Protein AF-A0A317IIE1-F1 (afdb_monomer_lite)

Secondary structure (DSSP, 8-state):
-EEEEEEEE-SSS-HHHHHHHHHHTT--SEEEEEEEETTSS-EEEEEEETTTEEEEEEETTSS-BHHHHHHHHHT-SSEEEEEEE-SSS--TT------EEHHHHGGGTT---SSGGGG--HHHHHHHHHH----------------------GGGHHHHHHHHHHHHHTS-------------------PPP-PPPP--------------------------S-TTTHHHHHHSTT--HHHHHHHHHHHHHHHHHHHHHHHHHHHHHHHHHHHTTS-----------

Sequence (289 aa):
MDVIFRGQLSYEVRLSHVLDHVRERQAKGVTLLFLRSSDQAIEGVVSIWNAQFVTSAQVYRSDVSGYPALKQLFTLATGDFAYSRPENQEIEGIDHDLNIELKRLVPLIPFLPEDFGELFDEESLLDNVFTAKLDPAKPSEMKTPESEPSPNSESDQSVWKSFRALIAANKPEKKKPEKKHAGKKHPEKKKAAAAKPTKIDWQVDQPEYRGDARATLRLKRQKSKGGAFALFFNILGFWTRTEFLVFASALITFVGLLWLCEKIGPYVGQKMKATSTHIKFKLPGKLSF

Structure (mmCIF, N/CA/C/O backbone):
data_AF-A0A317IIE1-F1
#
_entry.id   AF-A0A317IIE1-F1
#
loop_
_atom_site.group_PDB
_atom_site.id
_atom_site.type_symbol
_atom_site.label_atom_id
_atom_site.label_alt_id
_atom_site.label_comp_id
_atom_site.label_asym_id
_atom_site.label_entity_id
_atom_site.label_seq_id
_atom_site.pdbx_PDB_ins_code
_atom_site.Cartn_x
_atom_site.Cartn_y
_atom_site.Cartn_z
_atom_site.occupancy
_atom_site.B_iso_or_equiv
_atom_site.auth_seq_id
_atom_site.auth_comp_id
_atom_site.auth_asym_id
_atom_site.auth_atom_id
_atom_site.pdbx_PDB_model_num
ATOM 1 N N . MET A 1 1 ? 6.263 2.868 20.125 1.00 79.81 1 MET A N 1
ATOM 2 C CA . MET A 1 1 ? 5.325 2.659 19.000 1.00 79.81 1 MET A CA 1
ATOM 3 C C . MET A 1 1 ? 4.217 1.791 19.534 1.00 79.81 1 MET A C 1
ATOM 5 O O . MET A 1 1 ? 4.522 0.722 20.052 1.00 79.81 1 MET A O 1
ATOM 9 N N . ASP A 1 2 ? 2.979 2.254 19.423 1.00 92.12 2 ASP A N 1
ATOM 10 C CA . ASP A 1 2 ? 1.806 1.539 19.917 1.00 92.12 2 ASP A CA 1
ATOM 11 C C . ASP A 1 2 ? 1.140 0.777 18.764 1.00 92.12 2 ASP A C 1
ATOM 13 O O . ASP A 1 2 ? 0.804 1.365 17.730 1.00 92.12 2 ASP A O 1
ATOM 17 N N . VAL A 1 3 ? 1.011 -0.543 18.893 1.00 94.75 3 VAL A N 1
ATOM 18 C CA . VAL A 1 3 ? 0.432 -1.393 17.844 1.00 94.75 3 VAL A CA 1
ATOM 19 C C . VAL A 1 3 ? -1.071 -1.440 18.039 1.00 94.75 3 VAL A C 1
ATOM 21 O O . VAL A 1 3 ? -1.565 -2.017 19.000 1.00 94.75 3 VAL A O 1
ATOM 24 N N . ILE A 1 4 ? -1.807 -0.874 17.087 1.00 96.00 4 ILE A N 1
ATOM 25 C CA . ILE A 1 4 ? -3.263 -0.785 17.170 1.00 96.00 4 ILE A CA 1
ATOM 26 C C . ILE A 1 4 ? -3.892 -2.134 16.799 1.00 96.00 4 ILE A C 1
ATOM 28 O O . ILE A 1 4 ? -4.807 -2.595 17.481 1.00 96.00 4 ILE A O 1
ATOM 32 N N . PHE A 1 5 ? -3.439 -2.760 15.706 1.00 97.75 5 PHE A N 1
ATOM 33 C CA . PHE A 1 5 ? -3.835 -4.123 15.338 1.00 97.75 5 PHE A CA 1
ATOM 34 C C . PHE A 1 5 ? -2.845 -4.767 14.358 1.00 97.75 5 PHE A C 1
ATOM 36 O O . PHE A 1 5 ? -2.089 -4.086 13.666 1.00 97.75 5 PHE A O 1
ATOM 43 N N . ARG A 1 6 ? -2.861 -6.100 14.293 1.00 97.12 6 ARG A N 1
ATOM 44 C CA . ARG A 1 6 ? -2.022 -6.917 13.405 1.00 97.12 6 ARG A CA 1
ATOM 45 C C . ARG A 1 6 ? -2.810 -8.091 12.844 1.00 97.12 6 ARG A C 1
ATOM 47 O O . ARG A 1 6 ? -3.811 -8.493 13.438 1.00 97.12 6 ARG A O 1
ATOM 54 N N . GLY A 1 7 ? -2.329 -8.664 11.752 1.00 97.81 7 GLY A N 1
ATOM 55 C CA . GLY A 1 7 ? -2.937 -9.847 11.164 1.00 97.81 7 GLY A CA 1
ATOM 56 C C . GLY A 1 7 ? -2.145 -10.383 9.983 1.00 97.81 7 GLY A C 1
ATOM 57 O O . GLY A 1 7 ? -1.013 -9.971 9.731 1.00 97.81 7 GLY A O 1
ATOM 58 N N . GLN A 1 8 ? -2.772 -11.307 9.264 1.00 98.12 8 GLN A N 1
ATOM 59 C CA . GLN A 1 8 ? -2.219 -11.924 8.071 1.00 98.12 8 GLN A CA 1
ATOM 60 C C . GLN A 1 8 ? -3.148 -11.642 6.886 1.00 98.12 8 GLN A C 1
ATOM 62 O O . GLN A 1 8 ? -4.354 -11.876 6.969 1.00 98.12 8 GLN A O 1
ATOM 67 N N . LEU A 1 9 ? -2.588 -11.120 5.798 1.00 97.75 9 LEU A N 1
ATOM 68 C CA . LEU A 1 9 ? -3.237 -11.042 4.499 1.00 97.75 9 LEU A CA 1
ATOM 69 C C . LEU A 1 9 ? -3.403 -12.453 3.940 1.00 97.75 9 LEU A C 1
ATOM 71 O O . LEU A 1 9 ? -2.452 -13.240 3.877 1.00 97.75 9 LEU A O 1
ATOM 75 N N . SER A 1 10 ? -4.620 -12.751 3.513 1.00 96.88 10 SER A N 1
ATOM 76 C CA . SER A 1 10 ? -5.006 -14.019 2.909 1.00 96.88 10 SER A CA 1
ATOM 77 C C . SER A 1 10 ? -6.018 -13.767 1.793 1.00 96.88 10 SER A C 1
ATOM 79 O O . SER A 1 10 ? -6.431 -12.636 1.538 1.00 96.88 10 SER A O 1
ATOM 81 N N . TYR A 1 11 ? -6.466 -14.830 1.126 1.00 92.81 11 TYR A N 1
ATOM 82 C CA . TYR A 1 11 ? -7.520 -14.704 0.119 1.00 92.81 11 TYR A CA 1
ATOM 83 C C . TYR A 1 11 ? -8.837 -14.149 0.699 1.00 92.81 11 TYR A C 1
ATOM 85 O O . TYR A 1 11 ? -9.573 -13.447 0.001 1.00 92.81 11 TYR A O 1
ATOM 93 N N . GLU A 1 12 ? -9.106 -14.445 1.975 1.00 94.50 12 GLU A N 1
ATOM 94 C CA . GLU A 1 12 ? -10.277 -13.976 2.723 1.00 94.50 12 GLU A CA 1
ATOM 95 C C . GLU A 1 12 ? -10.062 -12.554 3.262 1.00 94.50 12 GLU A C 1
ATOM 97 O O . GLU A 1 12 ? -10.931 -11.687 3.139 1.00 94.50 12 GLU A O 1
ATOM 102 N N . VAL A 1 13 ? -8.874 -12.285 3.811 1.00 95.94 13 VAL A N 1
ATOM 103 C CA . VAL A 1 13 ? -8.505 -10.981 4.373 1.00 95.94 13 VAL A CA 1
ATOM 104 C C . VAL A 1 13 ? -7.597 -10.249 3.393 1.00 95.94 13 VAL A C 1
ATOM 106 O O . VAL A 1 13 ? -6.371 -10.321 3.466 1.00 95.94 13 VAL A O 1
ATOM 109 N N . ARG A 1 14 ? -8.223 -9.539 2.452 1.00 96.69 14 ARG A N 1
ATOM 110 C CA . ARG A 1 14 ? -7.528 -8.717 1.458 1.00 96.69 14 ARG A CA 1
ATOM 111 C C . ARG A 1 14 ? -7.077 -7.385 2.047 1.00 96.69 14 ARG A C 1
ATOM 113 O O . ARG A 1 14 ? -7.655 -6.883 3.010 1.00 96.69 14 ARG A O 1
ATOM 120 N N . LEU A 1 15 ? -6.093 -6.766 1.398 1.00 97.44 15 LEU A N 1
ATOM 121 C CA . LEU A 1 15 ? -5.585 -5.449 1.783 1.00 97.44 15 LEU A CA 1
ATOM 122 C C . LEU A 1 15 ? -6.676 -4.363 1.779 1.00 97.44 15 LEU A C 1
ATOM 124 O O . LEU A 1 15 ? -6.666 -3.493 2.644 1.00 97.44 15 LEU A O 1
ATOM 128 N N . SER A 1 16 ? -7.654 -4.448 0.871 1.00 97.44 16 SER A N 1
ATOM 129 C CA . SER A 1 16 ? -8.821 -3.555 0.859 1.00 97.44 16 SER A CA 1
ATOM 130 C C . SER A 1 16 ? -9.582 -3.580 2.192 1.00 97.44 16 SER A C 1
ATOM 132 O O . SER A 1 16 ? -9.848 -2.522 2.752 1.00 97.44 16 SER A O 1
ATOM 134 N N . HIS A 1 17 ? -9.827 -4.768 2.761 1.00 97.56 17 HIS A N 1
ATOM 135 C CA . HIS A 1 17 ? -10.491 -4.919 4.063 1.00 97.56 17 HIS A CA 1
ATOM 136 C C . HIS A 1 17 ? -9.662 -4.314 5.203 1.00 97.56 17 HIS A C 1
ATOM 138 O O . HIS A 1 17 ? -10.208 -3.703 6.121 1.00 97.56 17 HIS A O 1
ATOM 144 N N . VAL A 1 18 ? -8.334 -4.457 5.144 1.00 98.00 18 VAL A N 1
ATOM 145 C CA . VAL A 1 18 ? -7.426 -3.860 6.134 1.00 98.00 18 VAL A CA 1
ATOM 146 C C . VAL A 1 18 ? -7.511 -2.334 6.090 1.00 98.00 18 VAL A C 1
ATOM 148 O O . VAL A 1 18 ? -7.598 -1.703 7.142 1.00 98.00 18 VAL A O 1
ATOM 151 N N . LEU A 1 19 ? -7.529 -1.735 4.896 1.00 97.81 19 LEU A N 1
ATOM 152 C CA . LEU A 1 19 ? -7.634 -0.283 4.727 1.00 97.81 19 LEU A CA 1
ATOM 153 C C . LEU A 1 19 ? -9.014 0.267 5.103 1.00 97.81 19 LEU A C 1
ATOM 155 O O . LEU A 1 19 ? -9.089 1.344 5.696 1.00 97.81 19 LEU A O 1
ATOM 159 N N . ASP A 1 20 ? -10.093 -0.467 4.826 1.00 97.81 20 ASP A N 1
ATOM 160 C CA . ASP A 1 20 ? -11.427 -0.107 5.317 1.00 97.81 20 ASP A CA 1
ATOM 161 C C . ASP A 1 20 ? -11.458 -0.094 6.853 1.00 97.81 20 ASP A C 1
ATOM 163 O O . ASP A 1 20 ? -11.903 0.888 7.448 1.00 97.81 20 ASP A O 1
ATOM 167 N N . HIS A 1 21 ? -10.871 -1.104 7.505 1.00 97.62 21 HIS A N 1
ATOM 168 C CA . HIS A 1 21 ? -10.763 -1.147 8.966 1.00 97.62 21 HIS A CA 1
ATOM 169 C C . HIS A 1 21 ? -9.864 -0.026 9.527 1.00 97.62 21 HIS A C 1
ATOM 171 O O . HIS A 1 21 ? -10.146 0.523 10.595 1.00 97.62 21 HIS A O 1
ATOM 177 N N . VAL A 1 22 ? -8.807 0.377 8.808 1.00 97.38 22 VAL A N 1
ATOM 178 C CA . VAL A 1 22 ? -8.022 1.581 9.147 1.00 97.38 22 VAL A CA 1
ATOM 179 C C . VAL A 1 22 ? -8.914 2.826 9.129 1.00 97.38 22 VAL A C 1
ATOM 181 O O . VAL A 1 22 ? -8.915 3.579 10.107 1.00 97.38 22 VAL A O 1
ATOM 184 N N . ARG A 1 23 ? -9.700 3.019 8.060 1.00 96.88 23 ARG A N 1
ATOM 185 C CA . ARG A 1 23 ? -10.605 4.170 7.892 1.00 96.88 23 ARG A CA 1
ATOM 186 C C . ARG A 1 23 ? -11.676 4.220 8.982 1.00 96.88 23 ARG A C 1
ATOM 188 O O . ARG A 1 23 ? -11.941 5.288 9.531 1.00 96.88 23 ARG A O 1
ATOM 195 N N . GLU A 1 24 ? -12.266 3.077 9.321 1.00 97.06 24 GLU A N 1
ATOM 196 C CA . GLU A 1 24 ? -13.301 2.962 10.358 1.00 97.06 24 GLU A CA 1
ATOM 197 C C . GLU A 1 24 ? -12.806 3.384 11.744 1.00 97.06 24 GLU A C 1
ATOM 199 O O . GLU A 1 24 ? -13.560 3.980 12.511 1.00 97.06 24 GLU A O 1
ATOM 204 N N . ARG A 1 25 ? -11.528 3.144 12.063 1.00 95.31 25 ARG A N 1
ATOM 205 C CA . ARG A 1 25 ? -10.966 3.533 13.365 1.00 95.31 25 ARG A CA 1
ATOM 206 C C . ARG A 1 25 ? -10.740 5.033 13.533 1.00 95.31 25 ARG A C 1
ATOM 208 O O . ARG A 1 25 ? -10.546 5.462 14.668 1.00 95.31 25 ARG A O 1
ATOM 215 N N . GLN A 1 26 ? -10.718 5.810 12.446 1.00 93.75 26 GLN A N 1
ATOM 216 C CA . GLN A 1 26 ? -10.543 7.273 12.469 1.00 93.75 26 GLN A CA 1
ATOM 217 C C . GLN A 1 26 ? -9.391 7.739 13.383 1.00 93.75 26 GLN A C 1
ATOM 219 O O . GLN A 1 26 ? -9.504 8.699 14.152 1.00 93.75 26 GLN A O 1
ATOM 224 N N . ALA A 1 27 ? -8.265 7.022 13.338 1.00 93.19 27 ALA A N 1
ATOM 225 C CA . ALA A 1 27 ? -7.095 7.350 14.137 1.00 93.19 27 ALA A CA 1
ATOM 226 C C . ALA A 1 27 ? -6.558 8.733 13.735 1.00 93.19 27 ALA A C 1
ATOM 228 O O . ALA A 1 27 ? -6.178 8.940 12.588 1.00 93.19 27 ALA A O 1
ATOM 229 N N . LYS A 1 28 ? -6.495 9.668 14.690 1.00 93.75 28 LYS A N 1
ATOM 230 C CA . LYS A 1 28 ? -5.902 10.998 14.481 1.00 93.75 28 LYS A CA 1
ATOM 231 C C . LYS A 1 28 ? -4.370 10.915 14.404 1.00 93.75 28 LYS A C 1
ATOM 233 O O . LYS A 1 28 ? -3.767 10.129 15.142 1.00 93.75 28 LYS A O 1
ATOM 238 N N . GLY A 1 29 ? -3.769 11.763 13.570 1.00 93.38 29 GLY A N 1
ATOM 239 C CA . GLY A 1 29 ? -2.321 11.885 13.371 1.00 93.38 29 GLY A CA 1
ATOM 240 C C . GLY A 1 29 ? -1.749 10.942 12.308 1.00 93.38 29 GLY A C 1
ATOM 241 O O . GLY A 1 29 ? -2.487 10.320 11.543 1.00 93.38 29 GLY A O 1
ATOM 242 N N . VAL A 1 30 ? -0.416 10.848 12.261 1.00 94.38 30 VAL A N 1
ATOM 243 C CA . VAL A 1 30 ? 0.305 9.898 11.401 1.00 94.38 30 VAL A CA 1
ATOM 244 C C . VAL A 1 30 ? 0.204 8.500 11.997 1.00 94.38 30 VAL A C 1
ATOM 246 O O . VAL A 1 30 ? 0.424 8.294 13.189 1.00 94.38 30 VAL A O 1
ATOM 249 N N . THR A 1 31 ? -0.096 7.526 11.154 1.00 96.56 31 THR A N 1
ATOM 250 C CA . THR A 1 31 ? -0.100 6.099 11.476 1.00 96.56 31 THR A CA 1
ATOM 251 C C . THR A 1 31 ? 0.681 5.342 10.417 1.00 96.56 31 THR A C 1
ATOM 253 O O . THR A 1 31 ? 0.837 5.824 9.296 1.00 96.56 31 THR A O 1
ATOM 256 N N . LEU A 1 32 ? 1.202 4.176 10.779 1.00 96.88 32 LEU A N 1
ATOM 257 C CA . LEU A 1 32 ? 2.027 3.354 9.905 1.00 96.88 32 LEU A CA 1
ATOM 258 C C . LEU A 1 32 ? 1.381 1.993 9.702 1.00 96.88 32 LEU A C 1
ATOM 260 O O . LEU A 1 32 ? 1.083 1.292 10.673 1.00 96.88 32 LEU A O 1
ATOM 264 N N . LEU A 1 33 ? 1.214 1.620 8.438 1.00 97.75 33 LEU A N 1
ATOM 265 C CA . LEU A 1 33 ? 0.843 0.284 8.005 1.00 97.75 33 LEU A CA 1
ATOM 266 C C . LEU A 1 33 ? 2.089 -0.422 7.469 1.00 97.75 33 LEU A C 1
ATOM 268 O O . LEU A 1 33 ? 2.590 -0.105 6.392 1.00 97.75 33 LEU A O 1
ATOM 272 N N . PHE A 1 34 ? 2.583 -1.385 8.234 1.00 97.56 34 PHE A N 1
ATOM 273 C CA . PHE A 1 34 ? 3.662 -2.270 7.826 1.00 97.56 34 PHE A CA 1
ATOM 274 C C . PHE A 1 34 ? 3.095 -3.451 7.055 1.00 97.56 34 PHE A C 1
ATOM 276 O O . PHE A 1 34 ? 2.110 -4.055 7.487 1.00 97.56 34 PHE A O 1
ATOM 283 N N . LEU A 1 35 ? 3.739 -3.785 5.941 1.00 98.06 35 LEU A N 1
ATOM 284 C CA . LEU A 1 35 ? 3.360 -4.884 5.062 1.00 98.06 35 LEU A CA 1
ATOM 285 C C . LEU A 1 35 ? 4.586 -5.748 4.790 1.00 98.06 35 LEU A C 1
ATOM 287 O O . LEU A 1 35 ? 5.649 -5.236 4.434 1.00 98.06 35 LEU A O 1
ATOM 291 N N . ARG A 1 36 ? 4.439 -7.063 4.939 1.00 97.81 36 ARG A N 1
ATOM 292 C CA . ARG A 1 36 ? 5.495 -8.031 4.642 1.00 97.81 36 ARG A CA 1
ATOM 293 C C . ARG A 1 36 ? 4.917 -9.215 3.894 1.00 97.81 36 ARG A C 1
ATOM 295 O O . ARG A 1 36 ? 4.064 -9.914 4.422 1.00 97.81 36 ARG A O 1
ATOM 302 N N . SER A 1 37 ? 5.412 -9.477 2.696 1.00 97.75 37 SER A N 1
ATOM 303 C CA . SER A 1 37 ? 5.026 -10.653 1.921 1.00 97.75 37 SER A CA 1
ATOM 304 C C . SER A 1 37 ? 5.408 -11.953 2.634 1.00 97.75 37 SER A C 1
ATOM 306 O O . SER A 1 37 ? 6.443 -12.028 3.303 1.00 97.75 37 SER A O 1
ATOM 308 N N . SER A 1 38 ? 4.605 -13.005 2.462 1.00 96.25 38 SER A N 1
ATOM 309 C CA . SER A 1 38 ? 4.882 -14.328 3.046 1.00 96.25 38 SER A CA 1
ATOM 310 C C . SER A 1 38 ? 6.179 -14.960 2.527 1.00 96.25 38 SER A C 1
ATOM 312 O O . SER A 1 38 ? 6.833 -15.703 3.255 1.00 96.25 38 SER A O 1
ATOM 314 N N . ASP A 1 39 ? 6.574 -14.645 1.292 1.00 95.12 39 ASP A N 1
ATOM 315 C CA . ASP A 1 39 ? 7.841 -15.076 0.684 1.00 95.12 39 ASP A CA 1
ATOM 316 C C . ASP A 1 39 ? 9.043 -14.197 1.078 1.00 95.12 39 ASP A C 1
ATOM 318 O O . ASP A 1 39 ? 10.171 -14.484 0.682 1.00 95.12 39 ASP A O 1
ATOM 322 N N . GLN A 1 40 ? 8.811 -13.139 1.866 1.00 88.81 40 GLN A N 1
ATOM 323 C CA . GLN A 1 40 ? 9.803 -12.136 2.267 1.00 88.81 40 GLN A CA 1
ATOM 324 C C . GLN A 1 40 ? 10.470 -11.397 1.091 1.00 88.81 40 GLN A C 1
ATOM 326 O O . GLN A 1 40 ? 11.509 -10.760 1.286 1.00 88.81 40 GLN A O 1
ATOM 331 N N . ALA A 1 41 ? 9.896 -11.455 -0.116 1.00 92.62 41 ALA A N 1
ATOM 332 C CA . ALA A 1 41 ? 10.427 -10.752 -1.281 1.00 92.62 41 ALA A CA 1
ATOM 333 C C . ALA A 1 41 ? 10.169 -9.242 -1.201 1.00 92.62 41 ALA A C 1
ATOM 335 O O . ALA A 1 41 ? 11.010 -8.443 -1.606 1.00 92.62 41 ALA A O 1
ATOM 336 N N . ILE A 1 42 ? 9.012 -8.862 -0.657 1.00 96.38 42 ILE A N 1
ATOM 337 C CA . ILE A 1 42 ? 8.564 -7.475 -0.537 1.00 96.38 42 ILE A CA 1
ATOM 338 C C . ILE A 1 42 ? 8.240 -7.202 0.929 1.00 96.38 42 ILE A C 1
ATOM 340 O O . ILE A 1 42 ? 7.448 -7.909 1.554 1.00 96.38 42 ILE A O 1
ATOM 344 N N . GLU A 1 43 ? 8.845 -6.160 1.477 1.00 97.50 43 GLU A N 1
ATOM 345 C CA . GLU A 1 43 ? 8.580 -5.652 2.818 1.00 97.50 43 GLU A CA 1
ATOM 346 C C . GLU A 1 43 ? 8.556 -4.131 2.725 1.00 97.50 43 GLU A C 1
ATOM 348 O O . GLU A 1 43 ? 9.380 -3.553 2.019 1.00 97.50 43 GLU A O 1
ATOM 353 N N . GLY A 1 44 ? 7.642 -3.460 3.412 1.00 97.12 44 GLY A N 1
ATOM 354 C CA . GLY A 1 44 ? 7.583 -2.007 3.368 1.00 97.12 44 GLY A CA 1
ATOM 355 C C . GLY A 1 44 ? 6.642 -1.394 4.382 1.00 97.12 44 GLY A C 1
ATOM 356 O O . GLY A 1 44 ? 6.024 -2.074 5.207 1.00 97.12 44 GLY A O 1
ATOM 357 N N . VAL A 1 45 ? 6.557 -0.074 4.307 1.00 97.19 45 VAL A N 1
ATOM 358 C CA . VAL A 1 45 ? 5.741 0.752 5.188 1.00 97.19 45 VAL A CA 1
ATOM 359 C C . VAL A 1 45 ? 4.948 1.759 4.372 1.00 97.19 45 VAL A C 1
ATOM 361 O O . VAL A 1 45 ? 5.444 2.320 3.395 1.00 97.19 45 VAL A O 1
ATOM 364 N N . VAL A 1 46 ? 3.708 1.984 4.792 1.00 97.62 46 VAL A N 1
ATOM 365 C CA . VAL A 1 46 ? 2.815 3.001 4.244 1.00 97.62 46 VAL A CA 1
ATOM 366 C C . VAL A 1 46 ? 2.387 3.926 5.372 1.00 97.62 46 VAL A C 1
ATOM 368 O O . VAL A 1 46 ? 1.858 3.464 6.386 1.00 97.62 46 VAL A O 1
ATOM 371 N N . SER A 1 47 ? 2.621 5.225 5.207 1.00 96.88 47 SER A N 1
ATOM 372 C CA . SER A 1 47 ? 2.194 6.237 6.173 1.00 96.88 47 SER A CA 1
ATOM 373 C C . SER A 1 47 ? 0.814 6.759 5.813 1.00 96.88 47 SER A C 1
ATOM 375 O O . SER A 1 47 ? 0.550 7.115 4.663 1.00 96.88 47 SER A O 1
ATOM 377 N N . ILE A 1 48 ? -0.064 6.811 6.809 1.00 97.06 48 ILE A N 1
ATOM 378 C CA . ILE A 1 48 ? -1.455 7.229 6.664 1.00 97.06 48 ILE A CA 1
ATOM 379 C C . ILE A 1 48 ? -1.735 8.353 7.660 1.00 97.06 48 ILE A C 1
ATOM 381 O O . ILE A 1 48 ? -1.581 8.183 8.871 1.00 97.06 48 ILE A O 1
ATOM 385 N N . TRP A 1 49 ? -2.167 9.501 7.152 1.00 95.56 49 TRP A N 1
ATOM 386 C CA . TRP A 1 49 ? -2.571 10.666 7.926 1.00 95.56 49 TRP A CA 1
ATOM 387 C C . TRP A 1 49 ? -4.075 10.641 8.201 1.00 95.56 49 TRP A C 1
ATOM 389 O O . TRP A 1 49 ? -4.890 10.510 7.282 1.00 95.56 49 TRP A O 1
ATOM 399 N N . ASN A 1 50 ? -4.444 10.771 9.478 1.00 95.44 50 ASN A N 1
ATOM 400 C CA . ASN A 1 50 ? -5.826 10.829 9.963 1.00 95.44 50 ASN A CA 1
ATOM 401 C C . ASN A 1 50 ? -6.720 9.665 9.492 1.00 95.44 50 ASN A C 1
ATOM 403 O O . ASN A 1 50 ? -7.927 9.842 9.343 1.00 95.44 50 ASN A O 1
ATOM 407 N N . ALA A 1 51 ? -6.141 8.491 9.211 1.00 96.62 51 ALA A N 1
ATOM 408 C CA . ALA A 1 51 ? -6.839 7.352 8.603 1.00 96.62 51 ALA A CA 1
ATOM 409 C C . ALA A 1 51 ? -7.586 7.683 7.285 1.00 96.62 51 ALA A C 1
ATOM 411 O O . ALA A 1 51 ? -8.501 6.961 6.887 1.00 96.62 51 ALA A O 1
ATOM 412 N N . GLN A 1 52 ? -7.209 8.776 6.614 1.00 95.94 52 GLN A N 1
ATOM 413 C CA . GLN A 1 52 ? -7.900 9.314 5.439 1.00 95.94 52 GLN A CA 1
ATOM 414 C C . GLN A 1 52 ? -6.980 9.464 4.235 1.00 95.94 52 GLN A C 1
ATOM 416 O O . GLN A 1 52 ? -7.415 9.181 3.125 1.00 95.94 52 GLN A O 1
ATOM 421 N N . PHE A 1 53 ? -5.724 9.862 4.438 1.00 95.94 53 PHE A N 1
ATOM 422 C CA . PHE A 1 53 ? -4.797 10.158 3.346 1.00 95.94 53 PHE A CA 1
ATOM 423 C C . PHE A 1 53 ? -3.540 9.305 3.455 1.00 95.94 53 PHE A C 1
ATOM 425 O O . PHE A 1 53 ? -2.923 9.249 4.515 1.00 95.94 53 PHE A O 1
ATOM 432 N N . VAL A 1 54 ? -3.136 8.656 2.367 1.00 96.81 54 VAL A N 1
ATOM 433 C CA . VAL A 1 54 ? -1.809 8.044 2.259 1.00 96.81 54 VAL A CA 1
ATOM 434 C C . VAL A 1 54 ? -0.806 9.153 1.973 1.00 96.81 54 VAL A C 1
ATOM 436 O O . VAL A 1 54 ? -0.912 9.813 0.937 1.00 96.81 54 VAL A O 1
ATOM 439 N N . THR A 1 55 ? 0.154 9.343 2.880 1.00 95.94 55 THR A N 1
ATOM 440 C CA . THR A 1 55 ? 1.164 10.406 2.771 1.00 95.94 55 THR A CA 1
ATOM 441 C C . THR A 1 55 ? 2.499 9.928 2.230 1.00 95.94 55 THR A C 1
ATOM 443 O O . THR A 1 55 ? 3.229 10.697 1.615 1.00 95.94 55 THR A O 1
ATOM 446 N N . SER A 1 56 ? 2.835 8.657 2.429 1.00 96.50 56 SER A N 1
ATOM 447 C CA . SER A 1 56 ? 4.064 8.086 1.886 1.00 96.50 56 SER A CA 1
ATOM 448 C C . SER A 1 56 ? 4.002 6.567 1.811 1.00 96.50 56 SER A C 1
ATOM 450 O O . SER A 1 56 ? 3.203 5.921 2.494 1.00 96.50 56 SER A O 1
ATOM 452 N N . ALA A 1 57 ? 4.873 5.994 0.989 1.00 97.31 57 ALA A N 1
ATOM 453 C CA . ALA A 1 57 ? 5.121 4.563 0.939 1.00 97.31 57 ALA A CA 1
ATOM 454 C C . ALA A 1 57 ? 6.599 4.305 0.639 1.00 97.31 57 ALA A C 1
ATOM 456 O O . ALA A 1 57 ? 7.224 5.057 -0.111 1.00 97.31 57 ALA A O 1
ATOM 457 N N . GLN A 1 58 ? 7.156 3.247 1.219 1.00 96.88 58 GLN A N 1
ATOM 458 C CA . GLN A 1 58 ? 8.548 2.861 1.013 1.00 96.88 58 GLN A CA 1
ATOM 459 C C . GLN A 1 58 ? 8.697 1.343 1.090 1.00 96.88 58 GLN A C 1
ATOM 461 O O . GLN A 1 58 ? 8.180 0.712 2.015 1.00 96.88 58 GLN A O 1
ATOM 466 N N . VAL A 1 59 ? 9.432 0.766 0.139 1.00 97.00 59 VAL A N 1
ATOM 467 C CA . VAL A 1 59 ? 9.795 -0.657 0.144 1.00 97.00 59 VAL A CA 1
ATOM 468 C C . VAL A 1 59 ? 11.189 -0.811 0.750 1.00 97.00 59 VAL A C 1
ATOM 470 O O . VAL A 1 59 ? 12.162 -0.229 0.270 1.00 97.00 59 VAL A O 1
ATOM 473 N N . TYR A 1 60 ? 11.307 -1.610 1.805 1.00 94.25 60 TYR A N 1
ATOM 474 C CA . TYR A 1 60 ? 12.575 -1.880 2.470 1.00 94.25 60 TYR A CA 1
ATOM 475 C C . TYR A 1 60 ? 13.557 -2.612 1.555 1.00 94.25 60 TYR A C 1
ATOM 477 O O . TYR A 1 60 ? 13.173 -3.416 0.710 1.00 94.25 60 TYR A O 1
ATOM 485 N N . ARG A 1 61 ? 14.857 -2.362 1.778 1.00 92.06 61 ARG A N 1
ATOM 486 C CA . ARG A 1 61 ? 15.984 -2.908 0.988 1.00 92.06 61 ARG A CA 1
ATOM 487 C C . ARG A 1 61 ? 16.008 -2.460 -0.477 1.00 92.06 61 ARG A C 1
ATOM 489 O O . ARG A 1 61 ? 16.833 -2.950 -1.244 1.00 92.06 61 ARG A O 1
ATOM 496 N N . SER A 1 62 ? 15.133 -1.535 -0.846 1.00 93.56 62 SER A N 1
ATOM 497 C CA . SER A 1 62 ? 15.103 -0.895 -2.150 1.00 93.56 62 SER A CA 1
ATOM 498 C C . SER A 1 62 ? 15.116 0.619 -1.965 1.00 93.56 62 SER A C 1
ATOM 500 O O . SER A 1 62 ? 14.666 1.120 -0.936 1.00 93.56 62 SER A O 1
ATOM 502 N N . ASP A 1 63 ? 15.570 1.343 -2.980 1.00 93.56 63 ASP A N 1
ATOM 503 C CA . ASP A 1 63 ? 15.476 2.807 -3.021 1.00 93.56 63 ASP A CA 1
ATOM 504 C C . ASP A 1 63 ? 14.126 3.271 -3.605 1.00 93.56 63 ASP A C 1
ATOM 506 O O . ASP A 1 63 ? 13.981 4.407 -4.049 1.00 93.56 63 ASP A O 1
ATOM 510 N N . VAL A 1 64 ? 13.131 2.376 -3.654 1.00 95.50 64 VAL A N 1
ATOM 511 C CA . VAL A 1 64 ? 11.807 2.668 -4.201 1.00 95.50 64 VAL A CA 1
ATOM 512 C C . VAL A 1 64 ? 10.942 3.285 -3.101 1.00 95.50 64 VAL A C 1
ATOM 514 O O . VAL A 1 64 ? 10.608 2.637 -2.103 1.00 95.50 64 VAL A O 1
ATOM 517 N N . SER A 1 65 ? 10.553 4.541 -3.307 1.00 96.12 65 SER A N 1
ATOM 518 C CA . SER A 1 65 ? 9.653 5.312 -2.445 1.00 96.12 65 SER A CA 1
ATOM 519 C C . SER A 1 65 ? 8.487 5.911 -3.243 1.00 96.12 65 SER A C 1
ATOM 521 O O . SER A 1 65 ? 8.430 5.812 -4.472 1.00 96.12 65 SER A O 1
ATOM 523 N N . GLY A 1 66 ? 7.515 6.494 -2.541 1.00 95.94 66 GLY A N 1
ATOM 524 C CA . GLY A 1 66 ? 6.384 7.198 -3.140 1.00 95.94 66 GLY A CA 1
ATOM 525 C C . GLY A 1 66 ? 5.382 6.266 -3.829 1.00 95.94 66 GLY A C 1
ATOM 526 O O . GLY A 1 66 ? 5.101 5.159 -3.368 1.00 95.94 66 GLY A O 1
ATOM 527 N N . TYR A 1 67 ? 4.804 6.725 -4.939 1.00 96.81 67 TYR A N 1
ATOM 528 C CA . TYR A 1 67 ? 3.746 5.999 -5.642 1.00 96.81 67 TYR A CA 1
ATOM 529 C C . TYR A 1 67 ? 4.193 4.633 -6.208 1.00 96.81 67 TYR A C 1
ATOM 531 O O . TYR A 1 67 ? 3.463 3.655 -6.029 1.00 96.81 67 TYR A O 1
ATOM 539 N N . PRO A 1 68 ? 5.399 4.487 -6.799 1.00 96.94 68 PRO A N 1
ATOM 540 C CA . PRO A 1 68 ? 5.899 3.179 -7.229 1.00 96.94 68 PRO A CA 1
ATOM 541 C C . PRO A 1 68 ? 5.998 2.158 -6.086 1.00 96.94 68 PRO A C 1
ATOM 543 O O . PRO A 1 68 ? 5.635 0.995 -6.269 1.00 96.94 68 PRO A O 1
ATOM 546 N N . ALA A 1 69 ? 6.434 2.594 -4.898 1.00 97.12 69 ALA A N 1
ATOM 547 C CA . ALA A 1 69 ? 6.486 1.747 -3.707 1.00 97.12 69 ALA A CA 1
ATOM 548 C C . ALA A 1 69 ? 5.082 1.330 -3.259 1.00 97.12 69 ALA A C 1
ATOM 550 O O . ALA A 1 69 ? 4.847 0.157 -2.972 1.00 97.12 69 ALA A O 1
ATOM 551 N N . LEU A 1 70 ? 4.134 2.274 -3.258 1.00 97.44 70 LEU A N 1
ATOM 552 C CA . LEU A 1 70 ? 2.736 2.001 -2.929 1.00 97.44 70 LEU A CA 1
ATOM 553 C C . LEU A 1 70 ? 2.155 0.917 -3.845 1.00 97.44 70 LEU A C 1
ATOM 555 O O . LEU A 1 70 ? 1.568 -0.042 -3.348 1.00 97.44 70 LEU A O 1
ATOM 559 N N . LYS A 1 71 ? 2.387 1.018 -5.162 1.00 97.31 71 LYS A N 1
ATOM 560 C CA . LYS A 1 71 ? 1.949 0.004 -6.134 1.00 97.31 71 LYS A CA 1
ATOM 561 C C . LYS A 1 71 ? 2.521 -1.373 -5.825 1.00 97.31 71 LYS A C 1
ATOM 563 O O . LYS A 1 71 ? 1.769 -2.339 -5.794 1.00 97.31 71 LYS A O 1
ATOM 568 N N . GLN A 1 72 ? 3.824 -1.467 -5.565 1.00 97.00 72 GLN A N 1
ATOM 569 C CA . GLN A 1 72 ? 4.469 -2.744 -5.241 1.00 97.00 72 GLN A CA 1
ATOM 570 C C . GLN A 1 72 ? 3.968 -3.351 -3.926 1.00 97.00 72 GLN A C 1
ATOM 572 O O . GLN A 1 72 ? 3.836 -4.565 -3.820 1.00 97.00 72 GLN A O 1
ATOM 577 N N . LEU A 1 73 ? 3.679 -2.525 -2.920 1.00 97.56 73 LEU A N 1
ATOM 578 C CA . LEU A 1 73 ? 3.144 -3.007 -1.648 1.00 97.56 73 LEU A CA 1
ATOM 579 C C . LEU A 1 73 ? 1.679 -3.439 -1.769 1.00 97.56 73 LEU A C 1
ATOM 581 O O . LEU A 1 73 ? 1.248 -4.360 -1.079 1.00 97.56 73 LEU A O 1
ATOM 585 N N . PHE A 1 74 ? 0.906 -2.789 -2.639 1.00 97.12 74 PHE A N 1
ATOM 586 C CA . PHE A 1 74 ? -0.534 -3.026 -2.762 1.00 97.12 74 PHE A CA 1
ATOM 587 C C . PHE A 1 74 ? -0.885 -4.186 -3.701 1.00 97.12 74 PHE A C 1
ATOM 589 O O . PHE A 1 74 ? -2.033 -4.633 -3.718 1.00 97.12 74 PHE A O 1
ATOM 596 N N . THR A 1 75 ? 0.095 -4.733 -4.423 1.00 96.00 75 THR A N 1
ATOM 597 C CA . THR A 1 75 ? -0.047 -5.988 -5.179 1.00 96.00 75 THR A CA 1
ATOM 598 C C . THR A 1 75 ? 0.092 -7.236 -4.300 1.00 96.00 75 THR A C 1
ATOM 600 O O . THR A 1 75 ? -0.116 -8.350 -4.785 1.00 96.00 75 THR A O 1
ATOM 603 N N . LEU A 1 76 ? 0.411 -7.084 -3.008 1.00 96.38 76 LEU A N 1
ATOM 604 C CA . LEU A 1 76 ? 0.544 -8.200 -2.074 1.00 96.38 76 LEU A CA 1
ATOM 605 C C . LEU A 1 76 ? -0.791 -8.920 -1.850 1.00 96.38 76 LEU A C 1
ATOM 607 O O . LEU A 1 76 ? -1.727 -8.378 -1.264 1.00 96.38 76 LEU A O 1
ATOM 611 N N . ALA A 1 77 ? -0.848 -10.184 -2.271 1.00 96.19 77 ALA A N 1
ATOM 612 C CA . ALA A 1 77 ? -2.003 -11.055 -2.051 1.00 96.19 77 ALA A CA 1
ATOM 613 C C . ALA A 1 77 ? -1.962 -11.778 -0.692 1.00 96.19 77 ALA A C 1
ATOM 615 O O . ALA A 1 77 ? -3.007 -12.068 -0.114 1.00 96.19 77 ALA A O 1
ATOM 616 N N . THR A 1 78 ? -0.763 -12.084 -0.187 1.00 97.44 78 THR A N 1
ATOM 617 C CA . THR A 1 78 ? -0.539 -12.828 1.063 1.00 97.44 78 THR A CA 1
ATOM 618 C C . THR A 1 78 ? 0.656 -12.262 1.817 1.00 97.44 78 THR A C 1
ATOM 620 O O . THR A 1 78 ? 1.668 -11.925 1.200 1.00 97.44 78 THR A O 1
ATOM 623 N N . GLY A 1 79 ? 0.577 -12.187 3.141 1.00 97.25 79 GLY A N 1
ATOM 624 C CA . GLY A 1 79 ? 1.629 -11.567 3.940 1.00 97.25 79 GLY A CA 1
ATOM 625 C C . GLY A 1 79 ? 1.207 -11.275 5.368 1.00 97.25 79 GLY A C 1
ATOM 626 O O . GLY A 1 79 ? 0.066 -11.507 5.734 1.00 97.25 79 GLY A O 1
ATOM 627 N N . ASP A 1 80 ? 2.114 -10.744 6.169 1.00 98.19 80 ASP A N 1
ATOM 628 C CA . ASP A 1 80 ? 1.809 -10.201 7.487 1.00 98.19 80 ASP A CA 1
ATOM 629 C C . ASP A 1 80 ? 1.601 -8.692 7.378 1.00 98.19 80 ASP A C 1
ATOM 631 O O . ASP A 1 80 ? 2.261 -8.015 6.581 1.00 98.19 80 ASP A O 1
ATOM 635 N N . PHE A 1 81 ? 0.716 -8.150 8.209 1.00 98.25 81 PHE A N 1
ATOM 636 C CA . PHE A 1 81 ? 0.552 -6.709 8.334 1.00 98.25 81 PHE A CA 1
ATOM 637 C C . PHE A 1 81 ? 0.465 -6.272 9.796 1.00 98.25 81 PHE A C 1
ATOM 639 O O . PHE A 1 81 ? -0.021 -7.002 10.668 1.00 98.25 81 PHE A O 1
ATOM 646 N N . ALA A 1 82 ? 0.907 -5.046 10.063 1.00 98.12 82 ALA A N 1
ATOM 647 C CA . ALA A 1 82 ? 0.767 -4.408 11.366 1.00 98.12 82 ALA A CA 1
ATOM 648 C C . ALA A 1 82 ? 0.432 -2.927 11.195 1.00 98.12 82 ALA A C 1
ATOM 650 O O . ALA A 1 82 ? 1.138 -2.200 10.502 1.00 98.12 82 ALA A O 1
ATOM 651 N N . TYR A 1 83 ? -0.634 -2.480 11.850 1.00 97.94 83 TYR A N 1
ATOM 652 C CA . TYR A 1 83 ? -1.039 -1.084 11.892 1.00 97.94 83 TYR A CA 1
ATOM 653 C C . TYR A 1 83 ? -0.706 -0.497 13.262 1.00 97.94 83 TYR A C 1
ATOM 655 O O . TYR A 1 83 ? -1.116 -1.027 14.300 1.00 97.94 83 TYR A O 1
ATOM 663 N N . SER A 1 84 ? 0.060 0.589 13.278 1.00 96.44 84 SER A N 1
ATOM 664 C CA . SER A 1 84 ? 0.611 1.164 14.505 1.00 96.44 84 SER A CA 1
ATOM 665 C C . SER A 1 84 ? 0.605 2.686 14.486 1.00 96.44 84 SER A C 1
ATOM 667 O O . SER A 1 84 ? 0.583 3.319 13.427 1.00 96.44 84 SER A O 1
ATOM 669 N N . ARG A 1 85 ? 0.657 3.277 15.678 1.00 95.94 85 ARG A N 1
ATOM 670 C CA . ARG A 1 85 ? 0.863 4.707 15.877 1.00 95.94 85 ARG A CA 1
ATOM 671 C C . ARG A 1 85 ? 2.287 4.946 16.401 1.00 95.94 85 ARG A C 1
ATOM 673 O O . ARG A 1 85 ? 2.671 4.364 17.423 1.00 95.94 85 ARG A O 1
ATOM 680 N N . PRO A 1 86 ? 3.097 5.777 15.728 1.00 93.12 86 PRO A N 1
ATOM 681 C CA . PRO A 1 86 ? 4.371 6.215 16.279 1.00 93.12 86 PRO A CA 1
ATOM 682 C C . PRO A 1 86 ? 4.129 7.054 17.545 1.00 93.12 86 PRO A C 1
ATOM 684 O O . PRO A 1 86 ? 3.192 7.842 17.606 1.00 93.12 86 PRO A O 1
ATOM 687 N N . GLU A 1 87 ? 4.952 6.854 18.580 1.00 88.44 87 GLU A N 1
ATOM 688 C CA . GLU A 1 87 ? 4.878 7.653 19.821 1.00 88.44 87 GLU A CA 1
ATOM 689 C C . GLU A 1 87 ? 5.291 9.105 19.569 1.00 88.44 87 GLU A C 1
ATOM 691 O O . GLU A 1 87 ? 4.681 10.027 20.103 1.00 88.44 87 GLU A O 1
ATOM 696 N N . ASN A 1 88 ? 6.286 9.300 18.701 1.00 80.69 88 ASN A N 1
ATOM 697 C CA . ASN A 1 88 ? 6.717 10.611 18.246 1.00 80.69 88 ASN A CA 1
ATOM 698 C C . ASN A 1 88 ? 6.075 10.898 16.890 1.00 80.69 88 ASN A C 1
ATOM 700 O O . ASN A 1 88 ? 6.159 10.079 15.977 1.00 80.69 88 ASN A O 1
ATOM 704 N N . GLN A 1 89 ? 5.433 12.059 16.767 1.00 71.00 89 GLN A N 1
ATOM 705 C CA . GLN A 1 89 ? 4.743 12.469 15.539 1.00 71.00 89 GLN A CA 1
ATOM 706 C C . GLN A 1 89 ? 5.710 12.714 14.372 1.00 71.00 89 GLN A C 1
ATOM 708 O O . GLN A 1 89 ? 5.302 12.644 13.217 1.00 71.00 89 GLN A O 1
ATOM 713 N N . GLU A 1 90 ? 6.987 12.953 14.667 1.00 72.12 90 GLU A N 1
ATOM 714 C CA . GLU A 1 90 ? 8.032 13.143 13.668 1.00 72.12 90 GLU A CA 1
ATOM 715 C C . GLU A 1 90 ? 8.722 11.812 13.375 1.00 72.12 90 GLU A C 1
ATOM 717 O O . GLU A 1 90 ? 9.484 11.283 14.189 1.00 72.12 90 GLU A O 1
ATOM 722 N N . ILE A 1 91 ? 8.446 11.260 12.195 1.00 73.38 91 ILE A N 1
ATOM 723 C CA . ILE A 1 91 ? 9.233 10.159 11.651 1.00 73.38 91 ILE A CA 1
ATOM 724 C C . ILE A 1 91 ? 10.286 10.776 10.735 1.00 73.38 91 ILE A C 1
ATOM 726 O O . ILE A 1 91 ? 10.001 11.144 9.599 1.00 73.38 91 ILE A O 1
ATOM 730 N N . GLU A 1 92 ? 11.508 10.919 11.242 1.00 80.19 92 GLU A N 1
ATOM 731 C CA . GLU A 1 92 ? 12.626 11.419 10.443 1.00 80.19 92 GLU A CA 1
ATOM 732 C C . GLU A 1 92 ? 12.901 10.490 9.247 1.00 80.19 92 GLU A C 1
ATOM 734 O O . GLU A 1 92 ? 13.069 9.280 9.414 1.00 80.19 92 GLU A O 1
ATOM 739 N N . GLY A 1 93 ? 13.009 11.066 8.046 1.00 77.94 93 GLY A N 1
ATOM 740 C CA . GLY A 1 93 ? 13.450 10.354 6.840 1.00 77.94 93 GLY A CA 1
ATOM 741 C C . GLY A 1 93 ? 12.350 9.677 6.023 1.00 77.94 93 GLY A C 1
ATOM 742 O O . GLY A 1 93 ? 12.672 8.860 5.163 1.00 77.94 93 GLY A O 1
ATOM 743 N N . ILE A 1 94 ? 11.078 9.995 6.277 1.00 78.12 94 ILE A N 1
ATOM 744 C CA . ILE A 1 94 ? 9.972 9.608 5.401 1.00 78.12 94 ILE A CA 1
ATOM 745 C C . ILE A 1 94 ? 9.505 10.841 4.627 1.00 78.12 94 ILE A C 1
ATOM 747 O O . ILE A 1 94 ? 8.953 11.770 5.212 1.00 78.12 94 ILE A O 1
ATOM 751 N N . ASP A 1 95 ? 9.697 10.822 3.311 1.00 82.19 95 ASP A N 1
ATOM 752 C CA . ASP A 1 95 ? 9.221 11.884 2.428 1.00 82.19 95 ASP A CA 1
ATOM 753 C C . ASP A 1 95 ? 7.693 11.784 2.278 1.00 82.19 95 ASP A C 1
ATOM 755 O O . ASP A 1 95 ? 7.154 10.762 1.838 1.00 82.19 95 ASP A O 1
ATOM 759 N N . HIS A 1 96 ? 6.976 12.827 2.703 1.00 85.38 96 HIS A N 1
ATOM 760 C CA . HIS A 1 96 ? 5.511 12.913 2.667 1.00 85.38 96 HIS A CA 1
ATOM 761 C C . HIS A 1 96 ? 5.008 13.462 1.324 1.00 85.38 96 HIS A C 1
ATOM 763 O O . HIS A 1 96 ? 4.272 14.446 1.274 1.00 85.38 96 HIS A O 1
ATOM 769 N N . ASP A 1 97 ? 5.429 12.823 0.236 1.00 89.44 97 ASP A N 1
ATOM 770 C CA . ASP A 1 97 ? 5.205 13.320 -1.127 1.00 89.44 97 ASP A CA 1
ATOM 771 C C . ASP A 1 97 ? 3.864 12.872 -1.728 1.00 89.44 97 ASP A C 1
ATOM 773 O O . ASP A 1 97 ? 3.484 13.302 -2.819 1.00 89.44 97 ASP A O 1
ATOM 777 N N . LEU A 1 98 ? 3.139 11.983 -1.045 1.00 93.38 98 LEU A N 1
ATOM 778 C CA . LEU A 1 98 ? 1.839 11.497 -1.495 1.00 93.38 98 LEU A CA 1
ATOM 779 C C . LEU A 1 98 ? 0.718 12.231 -0.763 1.00 93.38 98 LEU A C 1
ATOM 781 O O . LEU A 1 98 ? 0.839 12.613 0.396 1.00 93.38 98 LEU A O 1
ATOM 785 N N . ASN A 1 99 ? -0.409 12.401 -1.444 1.00 93.88 99 ASN A N 1
ATOM 786 C CA . ASN A 1 99 ? -1.640 12.869 -0.823 1.00 93.88 99 ASN A CA 1
ATOM 787 C C . ASN A 1 99 ? -2.834 12.192 -1.497 1.00 93.88 99 ASN A C 1
ATOM 789 O O . ASN A 1 99 ? -3.563 12.811 -2.268 1.00 93.88 99 ASN A O 1
ATOM 793 N N . ILE A 1 100 ? -2.974 10.883 -1.274 1.00 94.50 100 ILE A N 1
ATOM 794 C CA . ILE A 1 100 ? -4.023 10.077 -1.910 1.00 94.50 100 ILE A CA 1
ATOM 795 C C . ILE A 1 100 ? -5.095 9.732 -0.879 1.00 94.50 100 ILE A C 1
ATOM 797 O O . ILE A 1 100 ? -4.798 9.134 0.155 1.00 94.50 100 ILE A O 1
ATOM 801 N N . GLU A 1 101 ? -6.353 10.049 -1.172 1.00 95.31 101 GLU A N 1
ATOM 802 C CA . GLU A 1 101 ? -7.475 9.692 -0.305 1.00 95.31 101 GLU A CA 1
ATOM 803 C C . GLU A 1 101 ? -7.699 8.166 -0.286 1.00 95.31 101 GLU A C 1
ATOM 805 O O . GLU A 1 101 ? -7.930 7.537 -1.323 1.00 95.31 101 GLU A O 1
ATOM 810 N N . LEU A 1 102 ? -7.709 7.558 0.907 1.00 95.88 102 LEU A N 1
ATOM 811 C CA . LEU A 1 102 ? -7.957 6.123 1.102 1.00 95.88 102 LEU A CA 1
ATOM 812 C C . LEU A 1 102 ? -9.282 5.692 0.469 1.00 95.88 102 LEU A C 1
ATOM 814 O O . LEU A 1 102 ? -9.369 4.607 -0.098 1.00 95.88 102 LEU A O 1
ATOM 818 N N . LYS A 1 103 ? -10.314 6.542 0.533 1.00 95.38 103 LYS A N 1
ATOM 819 C CA . LYS A 1 103 ? -11.641 6.261 -0.033 1.00 95.38 103 LYS A CA 1
ATOM 820 C C . LYS A 1 103 ? -11.588 5.979 -1.537 1.00 95.38 103 LYS A C 1
ATOM 822 O O . LYS A 1 103 ? -12.339 5.130 -2.009 1.00 95.38 103 LYS A O 1
ATOM 827 N N . ARG A 1 104 ? -10.702 6.664 -2.261 1.00 93.75 104 ARG A N 1
ATOM 828 C CA . ARG A 1 104 ? -10.479 6.473 -3.702 1.00 93.75 104 ARG A CA 1
ATOM 829 C C . ARG A 1 104 ? -9.554 5.304 -3.987 1.00 93.75 104 ARG A C 1
ATOM 831 O O . ARG A 1 104 ? -9.731 4.605 -4.976 1.00 93.75 104 ARG A O 1
ATOM 838 N N . LEU A 1 105 ? -8.597 5.075 -3.094 1.00 95.25 105 LEU A N 1
ATOM 839 C CA . LEU A 1 105 ? -7.596 4.030 -3.241 1.00 95.25 105 LEU A CA 1
ATOM 840 C C . LEU A 1 105 ? -8.181 2.621 -3.056 1.00 95.25 105 LEU A C 1
ATOM 842 O O . LEU A 1 105 ? -7.880 1.732 -3.845 1.00 95.25 105 LEU A O 1
ATOM 846 N N . VAL A 1 106 ? -9.038 2.417 -2.048 1.00 96.69 106 VAL A N 1
ATOM 847 C CA . VAL A 1 106 ? -9.632 1.107 -1.708 1.00 96.69 106 VAL A CA 1
ATOM 848 C C . VAL A 1 106 ? -10.285 0.380 -2.898 1.00 96.69 106 VAL A C 1
ATOM 850 O O . VAL A 1 106 ? -9.946 -0.787 -3.103 1.00 96.69 106 VAL A O 1
ATOM 853 N N . PRO A 1 107 ? -11.178 0.997 -3.703 1.00 96.50 107 PRO A N 1
ATOM 854 C CA . PRO A 1 107 ? -11.829 0.301 -4.817 1.00 96.50 107 PRO A CA 1
ATOM 855 C C . PRO A 1 107 ? -10.876 -0.079 -5.958 1.00 96.50 107 PRO A C 1
ATOM 857 O O . PRO A 1 107 ? -11.224 -0.931 -6.771 1.00 96.50 107 PRO A O 1
ATOM 860 N N . LEU A 1 108 ? -9.690 0.531 -6.026 1.00 96.31 108 LEU A N 1
ATOM 861 C CA . LEU A 1 108 ? -8.708 0.279 -7.080 1.00 96.31 108 LEU A CA 1
ATOM 862 C C . LEU A 1 108 ? -7.757 -0.871 -6.738 1.00 96.31 108 LEU A C 1
ATOM 864 O O . LEU A 1 108 ? -6.994 -1.300 -7.589 1.00 96.31 108 LEU A O 1
ATOM 868 N N . ILE A 1 109 ? -7.773 -1.406 -5.517 1.00 95.44 109 ILE A N 1
ATOM 869 C CA . ILE A 1 109 ? -6.858 -2.485 -5.117 1.00 95.44 109 ILE A CA 1
ATOM 870 C C . ILE A 1 109 ? -7.347 -3.829 -5.682 1.00 95.44 109 ILE A C 1
ATOM 872 O O . ILE A 1 109 ? -8.515 -4.178 -5.489 1.00 95.44 109 ILE A O 1
ATOM 876 N N . PRO A 1 110 ? -6.477 -4.640 -6.322 1.00 94.44 110 PRO A N 1
ATOM 877 C CA . PRO A 1 110 ? -5.015 -4.491 -6.437 1.00 94.44 110 PRO A CA 1
ATOM 878 C C . PRO A 1 110 ? -4.516 -3.766 -7.707 1.00 94.44 110 PRO A C 1
ATOM 880 O O . PRO A 1 110 ? -3.310 -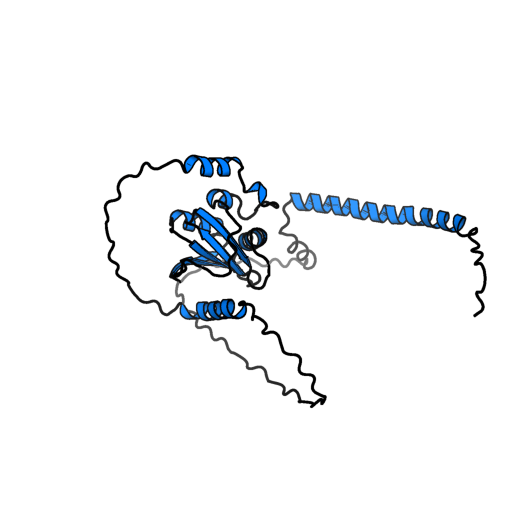3.657 -7.914 1.00 94.44 110 PRO A O 1
ATOM 883 N N . PHE A 1 111 ? -5.411 -3.295 -8.571 1.00 95.00 111 PHE A N 1
ATOM 884 C CA . PHE A 1 111 ? -5.108 -2.713 -9.882 1.00 95.00 111 PHE A CA 1
ATOM 885 C C . PHE A 1 111 ? -5.037 -1.178 -9.843 1.00 95.00 111 PHE A C 1
ATOM 887 O O . PHE A 1 111 ? -5.933 -0.478 -10.310 1.00 95.00 111 PHE A O 1
ATOM 894 N N . LEU A 1 112 ? -3.946 -0.653 -9.285 1.00 96.19 112 LEU A N 1
ATOM 895 C CA . LEU A 1 112 ? -3.675 0.787 -9.275 1.00 96.19 112 LEU A CA 1
ATOM 896 C C . LEU A 1 112 ? -3.239 1.295 -10.666 1.00 96.19 112 LEU A C 1
ATOM 898 O O . LEU A 1 112 ? -2.486 0.586 -11.346 1.00 96.19 112 LEU A O 1
ATOM 902 N N . PRO A 1 113 ? -3.636 2.520 -11.067 1.00 96.19 113 PRO A N 1
ATOM 903 C CA . PRO A 1 113 ? -3.301 3.083 -12.375 1.00 96.19 113 PRO A CA 1
ATOM 904 C C . PRO A 1 113 ? -1.788 3.224 -12.587 1.00 96.19 113 PRO A C 1
ATOM 906 O O . PRO A 1 113 ? -0.990 3.218 -11.638 1.00 96.19 113 PRO A O 1
ATOM 909 N N . GLU A 1 114 ? -1.356 3.290 -13.847 1.00 94.88 114 GLU A N 1
ATOM 910 C CA . GLU A 1 114 ? 0.061 3.463 -14.194 1.00 94.88 114 GLU A CA 1
ATOM 911 C C . GLU A 1 114 ? 0.586 4.813 -13.728 1.00 94.88 114 GLU A C 1
ATOM 913 O O . GLU A 1 114 ? 1.592 4.856 -13.012 1.00 94.88 114 GLU A O 1
ATOM 918 N N . ASP A 1 115 ? -0.180 5.859 -14.013 1.00 93.56 115 ASP A N 1
ATOM 919 C CA . ASP A 1 115 ? 0.155 7.228 -13.675 1.00 93.56 115 ASP A CA 1
ATOM 920 C C . ASP A 1 115 ? -0.499 7.673 -12.365 1.00 93.56 115 ASP A C 1
ATOM 922 O O . ASP A 1 115 ? -1.666 7.410 -12.079 1.00 93.56 115 ASP A O 1
ATOM 926 N N . PHE A 1 116 ? 0.273 8.402 -11.557 1.00 91.56 116 PHE A N 1
ATOM 927 C CA . PHE A 1 116 ? -0.200 8.994 -10.303 1.00 91.56 116 PHE A CA 1
ATOM 928 C C . PHE A 1 116 ? -1.315 10.022 -10.534 1.00 91.56 116 PHE A C 1
ATOM 930 O O . PHE A 1 116 ? -2.204 10.151 -9.698 1.00 91.56 116 PHE A O 1
ATOM 937 N N . GLY A 1 117 ? -1.288 10.721 -11.676 1.00 90.31 117 GLY A N 1
ATOM 938 C CA . GLY A 1 117 ? -2.245 11.776 -12.017 1.00 90.31 117 GLY A CA 1
ATOM 939 C C . GLY A 1 117 ? -3.697 11.301 -12.074 1.00 90.31 117 GLY A C 1
ATOM 940 O O . GLY A 1 117 ? -4.584 12.061 -11.717 1.00 90.31 117 GLY A O 1
ATOM 941 N N . GLU A 1 118 ? -3.947 10.034 -12.414 1.00 90.50 118 GLU A N 1
ATOM 942 C CA . GLU A 1 118 ? -5.307 9.477 -12.488 1.00 90.50 118 GLU A CA 1
ATOM 943 C C . GLU A 1 118 ? -5.981 9.323 -11.114 1.00 90.50 118 GLU A C 1
ATOM 945 O O . GLU A 1 118 ? -7.199 9.187 -11.024 1.00 90.50 118 GLU A O 1
ATOM 950 N N . LEU A 1 119 ? -5.201 9.344 -10.027 1.00 89.12 119 LEU A N 1
ATOM 951 C CA . LEU A 1 119 ? -5.721 9.293 -8.657 1.00 89.12 119 LEU A CA 1
ATOM 952 C C . LEU A 1 119 ? -6.092 10.677 -8.113 1.00 89.12 119 LEU A C 1
ATOM 954 O O . LEU A 1 119 ? -6.788 10.768 -7.093 1.00 89.12 119 LEU A O 1
ATOM 958 N N . PHE A 1 120 ? -5.628 11.742 -8.774 1.00 84.00 120 PHE A N 1
ATOM 959 C CA . PHE A 1 120 ? -5.953 13.116 -8.420 1.00 84.00 120 PHE A CA 1
ATOM 960 C C . PHE A 1 120 ? -7.161 13.557 -9.216 1.00 84.00 120 PHE A C 1
ATOM 962 O O . PHE A 1 120 ? -7.107 13.771 -10.419 1.00 84.00 120 PHE A O 1
ATOM 969 N N . ASP A 1 121 ? -8.258 13.737 -8.502 1.00 75.62 121 ASP A N 1
ATOM 970 C CA . ASP A 1 121 ? -9.382 14.479 -9.033 1.00 75.62 121 ASP A CA 1
ATOM 971 C C . ASP A 1 121 ? -9.076 15.966 -8.873 1.00 75.62 121 ASP A C 1
ATOM 973 O O . ASP A 1 121 ? -8.953 16.468 -7.746 1.00 75.62 121 ASP A O 1
ATOM 977 N N . GLU A 1 122 ? -8.924 16.660 -9.993 1.00 78.44 122 GLU A N 1
ATOM 978 C CA . GLU A 1 122 ? -8.699 18.104 -10.029 1.00 78.44 122 GLU A CA 1
ATOM 979 C C . GLU A 1 122 ? -9.794 18.859 -9.250 1.00 78.44 122 GLU A C 1
ATOM 981 O O . GLU A 1 122 ? -9.505 19.870 -8.604 1.00 78.44 122 GLU A O 1
ATOM 986 N N . GLU A 1 123 ? -11.020 18.320 -9.200 1.00 74.62 123 GLU A N 1
ATOM 987 C CA . GLU A 1 123 ? -12.138 18.908 -8.452 1.00 74.62 123 GLU A CA 1
ATOM 988 C C . GLU A 1 123 ? -11.897 18.879 -6.931 1.00 74.62 123 GLU A C 1
ATOM 990 O O . GLU A 1 123 ? -12.171 19.852 -6.225 1.00 74.62 123 GLU A O 1
ATOM 995 N N . SER A 1 124 ? -11.272 17.814 -6.416 1.00 68.00 124 SER A N 1
ATOM 996 C CA . SER A 1 124 ? -11.000 17.667 -4.975 1.00 68.00 124 SER A CA 1
ATOM 997 C C . SER A 1 124 ? -9.922 18.613 -4.440 1.00 68.00 124 SER A C 1
ATOM 999 O O . SER A 1 124 ? -9.899 18.930 -3.245 1.00 68.00 124 SER A O 1
ATOM 1001 N N . LEU A 1 125 ? -9.027 19.095 -5.307 1.00 69.94 125 LEU A N 1
ATOM 1002 C CA . LEU A 1 125 ? -8.041 20.108 -4.929 1.00 69.94 125 LEU A CA 1
ATOM 1003 C C . LEU A 1 125 ? -8.712 21.465 -4.703 1.00 69.94 125 LEU A C 1
ATOM 1005 O O . LEU A 1 125 ? -8.359 22.178 -3.763 1.00 69.94 125 LEU A O 1
ATOM 1009 N N . LEU A 1 126 ? -9.705 21.804 -5.526 1.00 73.81 126 LEU A N 1
ATOM 1010 C CA . LEU A 1 126 ? -10.440 23.059 -5.406 1.00 73.81 126 LEU A CA 1
ATOM 1011 C C . LEU A 1 126 ? -11.329 23.067 -4.159 1.00 73.81 126 LEU A C 1
ATOM 1013 O O . LEU A 1 126 ? -11.333 24.057 -3.422 1.00 73.81 126 LEU A O 1
ATOM 1017 N N . ASP A 1 127 ? -11.994 21.953 -3.855 1.00 68.50 127 ASP A N 1
ATOM 1018 C CA . ASP A 1 127 ? -12.825 21.849 -2.653 1.00 68.50 127 ASP A CA 1
ATOM 1019 C C . ASP A 1 127 ? -12.013 22.074 -1.373 1.00 68.50 127 ASP A C 1
ATOM 1021 O O . ASP A 1 127 ? -12.452 22.804 -0.488 1.00 68.50 127 ASP A O 1
ATOM 1025 N N . ASN A 1 128 ? -10.785 21.570 -1.268 1.00 64.75 128 ASN A N 1
ATOM 1026 C CA . ASN A 1 128 ? -9.982 21.806 -0.062 1.00 64.75 128 ASN A CA 1
ATOM 1027 C C . ASN A 1 128 ? -9.492 23.261 0.075 1.00 64.75 128 ASN A C 1
ATOM 1029 O O . ASN A 1 128 ? -9.361 23.760 1.195 1.00 64.75 128 ASN A O 1
ATOM 1033 N N . VAL A 1 129 ? -9.280 23.976 -1.035 1.00 65.62 129 VAL A N 1
ATOM 1034 C CA . VAL A 1 129 ? -8.866 25.393 -1.012 1.00 65.62 129 VAL A CA 1
ATOM 1035 C C . VAL A 1 129 ? -10.037 26.313 -0.648 1.00 65.62 129 VAL A C 1
ATOM 1037 O O . VAL A 1 129 ? -9.838 27.327 0.024 1.00 65.62 129 VAL A O 1
ATOM 1040 N N . PHE A 1 130 ? -11.268 25.955 -1.026 1.00 64.56 130 PHE A N 1
ATOM 1041 C CA . PHE A 1 130 ? -12.449 26.786 -0.767 1.00 64.56 130 PHE A CA 1
ATOM 1042 C C . PHE A 1 130 ? -13.285 26.356 0.444 1.00 64.56 130 PHE A C 1
ATOM 1044 O O . PHE A 1 130 ? -14.043 27.185 0.956 1.00 64.56 130 PHE A O 1
ATOM 1051 N N . THR A 1 131 ? -13.141 25.121 0.939 1.00 56.41 131 THR A N 1
ATOM 1052 C CA . THR A 1 131 ? -13.809 24.650 2.172 1.00 56.41 131 THR A CA 1
ATOM 1053 C C . THR A 1 131 ? -12.983 24.910 3.433 1.00 56.41 131 THR A C 1
ATOM 1055 O O . THR A 1 131 ? -13.527 24.852 4.530 1.00 56.41 131 THR A O 1
ATOM 1058 N N . ALA A 1 132 ? -11.731 25.372 3.315 1.00 55.22 132 ALA A N 1
ATOM 1059 C CA . ALA A 1 132 ? -11.004 26.024 4.416 1.00 55.22 132 ALA A CA 1
ATOM 1060 C C . ALA A 1 132 ? -11.614 27.393 4.824 1.00 55.22 132 ALA A C 1
ATOM 1062 O O . ALA A 1 132 ? -10.968 28.225 5.466 1.00 55.22 132 ALA A O 1
ATOM 1063 N N . LYS A 1 133 ? -12.872 27.651 4.444 1.00 50.41 133 LYS A N 1
ATOM 1064 C CA . LYS A 1 133 ? -13.695 28.751 4.931 1.00 50.41 133 LYS A CA 1
ATOM 1065 C C . LYS A 1 133 ? -13.987 28.543 6.415 1.00 50.41 133 LYS A C 1
ATOM 1067 O O . LYS A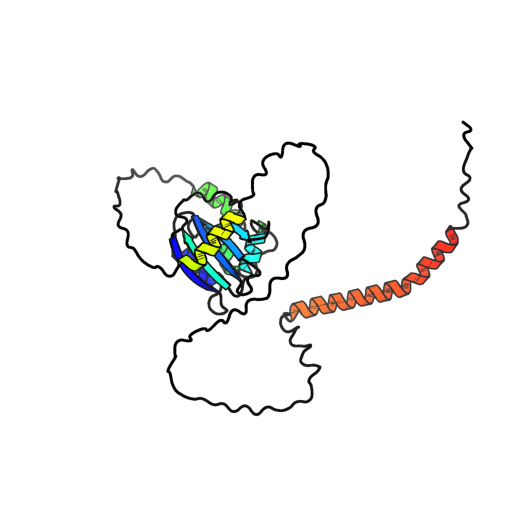 1 133 ? -14.932 27.858 6.779 1.00 50.41 133 LYS A O 1
ATOM 1072 N N . LEU A 1 134 ? -13.186 29.237 7.223 1.00 52.03 134 LEU A N 1
ATOM 1073 C CA . LEU A 1 134 ? -13.663 30.097 8.306 1.00 52.03 134 LEU A CA 1
ATOM 1074 C C . LEU A 1 134 ? -14.749 29.447 9.170 1.00 52.03 134 LEU A C 1
ATOM 1076 O O . LEU A 1 134 ? -15.907 29.847 9.091 1.00 52.03 134 LEU A O 1
ATOM 1080 N N . ASP A 1 135 ? -14.375 28.520 10.051 1.00 51.50 135 ASP A N 1
ATOM 1081 C CA . ASP A 1 135 ? -15.136 28.393 11.292 1.00 51.50 135 ASP A CA 1
ATOM 1082 C C . ASP A 1 135 ? -15.035 29.758 11.999 1.00 51.50 135 ASP A C 1
ATOM 1084 O O . ASP A 1 135 ? -13.932 30.153 12.401 1.00 51.50 135 ASP A O 1
ATOM 1088 N N . PRO A 1 136 ? -16.125 30.546 12.115 1.00 55.22 136 PRO A N 1
ATOM 1089 C CA . PRO A 1 136 ? -16.084 31.771 12.892 1.00 55.22 136 PRO A CA 1
ATOM 1090 C C . PRO A 1 136 ? -15.805 31.353 14.331 1.00 55.22 136 PRO A C 1
ATOM 1092 O O . PRO A 1 136 ? -16.616 30.656 14.937 1.00 55.22 136 PRO A O 1
ATOM 1095 N N . ALA A 1 137 ? -14.625 31.732 14.823 1.00 50.06 137 ALA A N 1
ATOM 1096 C CA . ALA A 1 137 ? -14.092 31.447 16.147 1.00 50.06 137 ALA A CA 1
ATOM 1097 C C . ALA A 1 137 ? -15.194 31.279 17.206 1.00 50.06 137 ALA A C 1
ATOM 1099 O O . ALA A 1 137 ? -15.677 32.249 17.792 1.00 50.06 137 ALA A O 1
ATOM 1100 N N . LYS A 1 138 ? -15.597 30.031 17.458 1.00 57.16 138 LYS A N 1
ATOM 1101 C CA . LYS A 1 138 ? -16.419 29.698 18.613 1.00 57.16 138 LYS A CA 1
ATOM 1102 C C . LYS A 1 138 ? -15.451 29.662 19.800 1.00 57.16 138 LYS A C 1
ATOM 1104 O O . LYS A 1 138 ? -14.523 28.853 19.763 1.00 57.16 138 LYS A O 1
ATOM 1109 N N . PRO A 1 139 ? -15.582 30.551 20.802 1.00 54.25 139 PR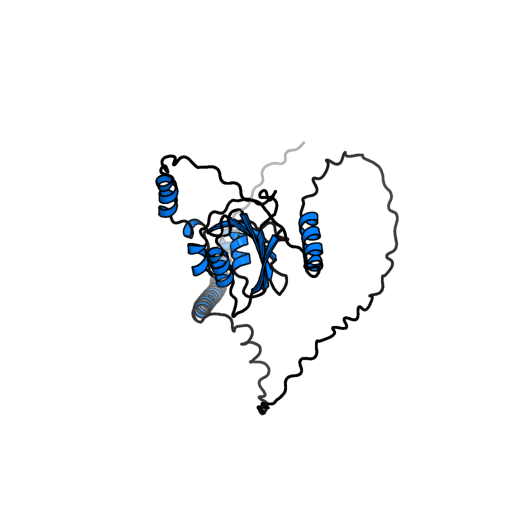O A N 1
ATOM 1110 C CA . PRO A 1 139 ? -14.640 30.619 21.914 1.00 54.25 139 PRO A CA 1
ATOM 1111 C C . PRO A 1 139 ? -14.605 29.267 22.635 1.00 54.25 139 PRO A C 1
ATOM 1113 O O . PRO A 1 139 ? -15.607 28.809 23.179 1.00 54.25 139 PRO A O 1
ATOM 1116 N N . SER A 1 140 ? -13.454 28.601 22.554 1.00 54.72 140 SER A N 1
ATOM 1117 C CA . SER A 1 140 ? -13.214 27.276 23.119 1.00 54.72 140 SER A CA 1
ATOM 1118 C C . SER A 1 140 ? -13.030 27.385 24.631 1.00 54.72 140 SER A C 1
ATOM 1120 O O . SER A 1 140 ? -11.996 27.857 25.099 1.00 54.72 140 SER A O 1
ATOM 1122 N N . GLU A 1 141 ? -14.012 26.907 25.394 1.00 56.44 141 GLU A N 1
ATOM 1123 C CA . GLU A 1 141 ? -13.847 26.578 26.811 1.00 56.44 141 GLU A CA 1
ATOM 1124 C C . GLU A 1 141 ? -12.858 25.416 26.981 1.00 56.44 141 GLU A C 1
ATOM 1126 O O . GLU A 1 141 ? -12.918 24.387 26.308 1.00 56.44 141 GLU A O 1
ATOM 1131 N N . MET A 1 142 ? -11.922 25.624 27.900 1.00 52.84 142 MET A N 1
ATOM 1132 C CA . MET A 1 142 ? -10.798 24.761 28.236 1.00 52.84 142 MET A CA 1
ATOM 1133 C C . MET A 1 142 ? -11.293 23.564 29.068 1.00 52.84 142 MET A C 1
ATOM 1135 O O . MET A 1 142 ? -11.745 23.743 30.198 1.00 52.84 142 MET A O 1
ATOM 1139 N N . LYS A 1 143 ? -11.204 22.337 28.540 1.00 50.12 143 LYS A N 1
ATOM 1140 C CA . LYS A 1 143 ? -11.345 21.107 29.340 1.00 50.12 143 LYS A CA 1
ATOM 1141 C C . LYS A 1 143 ? -10.145 20.185 29.150 1.00 50.12 143 LYS A C 1
ATOM 1143 O O . LYS A 1 143 ? -9.871 19.706 28.054 1.00 50.12 143 LYS A O 1
ATOM 1148 N N . THR A 1 144 ? -9.460 19.961 30.264 1.00 52.72 144 THR A N 1
ATOM 1149 C CA . THR A 1 144 ? -8.322 19.065 30.487 1.00 52.72 144 THR A CA 1
ATOM 1150 C C . THR A 1 144 ? -8.770 17.598 30.487 1.00 52.72 144 THR A C 1
ATOM 1152 O O . THR A 1 144 ? -9.733 17.290 31.190 1.00 52.72 144 THR A O 1
ATOM 1155 N N . PRO A 1 145 ? -8.089 16.676 29.777 1.00 55.97 145 PRO A N 1
ATOM 1156 C CA . PRO A 1 145 ? -8.228 15.245 30.016 1.00 55.97 145 PRO A CA 1
ATOM 1157 C C . PRO A 1 145 ? -7.017 14.670 30.766 1.00 55.97 145 PRO A C 1
ATOM 1159 O O . PRO A 1 145 ? -5.866 14.827 30.362 1.00 55.97 145 PRO A O 1
ATOM 1162 N N . GLU A 1 146 ? -7.345 13.996 31.862 1.00 53.38 146 GLU A N 1
ATOM 1163 C CA . GLU A 1 146 ? -6.506 13.200 32.757 1.00 53.38 146 GLU A CA 1
ATOM 1164 C C . GLU A 1 146 ? -6.285 11.793 32.168 1.00 53.38 146 GLU A C 1
ATOM 1166 O O . GLU A 1 146 ? -7.173 11.231 31.523 1.00 53.38 146 GLU A O 1
ATOM 1171 N N . SER A 1 147 ? -5.074 11.260 32.326 1.00 53.19 147 SER A N 1
ATOM 1172 C CA . SER A 1 147 ? -4.574 10.031 31.703 1.00 53.19 147 SER A CA 1
ATOM 1173 C C . SER A 1 147 ? -4.396 8.897 32.719 1.00 53.19 147 SER A C 1
ATOM 1175 O O . SER A 1 147 ? -3.866 9.120 33.802 1.00 53.19 147 SER A O 1
ATOM 1177 N N . GLU A 1 148 ? -4.705 7.657 32.324 1.00 53.44 148 GLU A N 1
ATOM 1178 C CA . GLU A 1 148 ? -4.253 6.434 33.009 1.00 53.44 148 GLU A CA 1
ATOM 1179 C C . GLU A 1 148 ? -3.693 5.414 31.992 1.00 53.44 148 GLU A C 1
ATOM 1181 O O . GLU A 1 148 ? -4.335 5.172 30.965 1.00 53.44 148 GLU A O 1
ATOM 1186 N N . PRO A 1 149 ? -2.517 4.797 32.241 1.00 56.97 149 PRO A N 1
ATOM 1187 C CA . PRO A 1 149 ? -1.982 3.703 31.429 1.00 56.97 149 PRO A CA 1
ATOM 1188 C C . PRO A 1 149 ? -2.167 2.319 32.088 1.00 56.97 149 PRO A C 1
ATOM 1190 O O . PRO A 1 149 ? -2.005 2.162 33.297 1.00 56.97 149 PRO A O 1
ATOM 1193 N N . SER A 1 150 ? -2.418 1.287 31.271 1.00 45.41 150 SER A N 1
ATOM 1194 C CA . SER A 1 150 ? -2.473 -0.131 31.677 1.00 45.41 150 SER A CA 1
ATOM 1195 C C . SER A 1 150 ? -1.344 -0.946 31.009 1.00 45.41 150 SER A C 1
ATOM 1197 O O . SER A 1 150 ? -1.088 -0.715 29.823 1.00 45.41 150 SER A O 1
ATOM 1199 N N . PRO A 1 151 ? -0.651 -1.873 31.713 1.00 60.75 151 PRO A N 1
ATOM 1200 C CA . PRO A 1 151 ? 0.500 -2.599 31.173 1.00 60.75 151 PRO A CA 1
ATOM 1201 C C . PRO A 1 151 ? 0.241 -4.089 30.854 1.00 60.75 151 PRO A C 1
ATOM 1203 O O . PRO A 1 151 ? -0.653 -4.721 31.410 1.00 60.75 151 PRO A O 1
ATOM 1206 N N . ASN A 1 152 ? 1.170 -4.637 30.056 1.00 50.16 152 ASN A N 1
ATOM 1207 C CA . ASN A 1 152 ? 1.578 -6.045 29.870 1.00 50.16 152 ASN A CA 1
ATOM 1208 C C . ASN A 1 152 ? 1.070 -6.827 28.644 1.00 50.16 152 ASN A C 1
ATOM 1210 O O . ASN A 1 152 ? 0.013 -7.449 28.659 1.00 50.16 152 ASN A O 1
ATOM 1214 N N . SER A 1 153 ? 1.967 -6.983 27.658 1.00 50.22 153 SER A N 1
ATOM 1215 C CA . SER A 1 153 ? 2.154 -8.260 26.949 1.00 50.22 153 SER A CA 1
ATOM 1216 C C . SER A 1 153 ? 3.626 -8.436 26.518 1.00 50.22 153 SER A C 1
ATOM 1218 O O . SER A 1 153 ? 4.188 -7.629 25.782 1.00 50.22 153 SER A O 1
ATOM 1220 N N . GLU A 1 154 ? 4.293 -9.473 27.038 1.00 53.12 154 GLU A N 1
ATOM 1221 C CA . GLU A 1 154 ? 5.738 -9.731 26.863 1.00 53.12 154 GLU A CA 1
ATOM 1222 C C . GLU A 1 154 ? 6.086 -10.587 25.626 1.00 53.12 154 GLU A C 1
ATOM 1224 O O . GLU A 1 154 ? 7.263 -10.795 25.329 1.00 53.12 154 GLU A O 1
ATOM 1229 N N . SER A 1 155 ? 5.105 -11.048 24.844 1.00 54.44 155 SER A N 1
ATOM 1230 C CA . SER A 1 155 ? 5.344 -11.910 23.672 1.00 54.44 155 SER A CA 1
ATOM 1231 C C . SER A 1 155 ? 5.719 -11.159 22.383 1.00 54.44 155 SER A C 1
ATOM 1233 O O . SER A 1 155 ? 6.133 -11.786 21.407 1.00 54.44 155 SER A O 1
ATOM 1235 N N . ASP A 1 156 ? 5.669 -9.824 22.375 1.00 52.75 156 ASP A N 1
ATOM 1236 C CA . ASP A 1 156 ? 5.882 -9.019 21.165 1.00 52.75 156 ASP A CA 1
ATOM 1237 C C . ASP A 1 156 ? 7.352 -8.640 20.901 1.00 52.75 156 ASP A C 1
ATOM 1239 O O . ASP A 1 156 ? 7.706 -8.244 19.792 1.00 52.75 156 ASP A O 1
ATOM 1243 N N . GLN A 1 157 ? 8.269 -8.817 21.856 1.00 51.97 157 GLN A N 1
ATOM 1244 C CA . GLN A 1 157 ? 9.642 -8.296 21.729 1.00 51.97 157 GLN A CA 1
ATOM 1245 C C . GLN A 1 157 ? 10.502 -8.960 20.632 1.00 51.97 157 GLN A C 1
ATOM 1247 O O . GLN A 1 157 ? 11.509 -8.381 20.214 1.00 51.97 157 GLN A O 1
ATOM 1252 N N . SER A 1 158 ? 10.151 -10.161 20.158 1.00 54.78 158 SER A N 1
ATOM 1253 C CA . SER A 1 158 ? 10.986 -10.923 19.213 1.00 54.78 158 SER A CA 1
ATOM 1254 C C . SER A 1 158 ? 10.992 -10.322 17.800 1.00 54.78 158 SER A C 1
ATOM 1256 O O . SER A 1 158 ? 12.063 -10.108 17.232 1.00 54.78 158 SER A O 1
ATOM 1258 N N . VAL A 1 159 ? 9.825 -9.950 17.266 1.00 57.50 159 VAL A N 1
ATOM 1259 C CA . VAL A 1 159 ? 9.692 -9.401 15.901 1.00 57.50 159 VAL A CA 1
ATOM 1260 C C . VAL A 1 159 ? 10.218 -7.956 15.826 1.00 57.50 159 VAL A C 1
ATOM 1262 O O . VAL A 1 159 ? 10.779 -7.525 14.814 1.00 57.50 159 VAL A O 1
ATOM 1265 N N . TRP A 1 160 ? 10.149 -7.221 16.940 1.00 49.38 160 TRP A N 1
ATOM 1266 C CA . TRP A 1 160 ? 10.641 -5.843 17.041 1.00 49.38 160 TRP A CA 1
ATOM 1267 C C . TRP A 1 160 ? 12.163 -5.724 17.175 1.00 49.38 160 TRP A C 1
ATOM 1269 O O . TRP A 1 160 ? 12.726 -4.712 16.754 1.00 49.38 160 TRP A O 1
ATOM 1279 N N . LYS A 1 161 ? 12.861 -6.739 17.708 1.00 65.81 161 LYS A N 1
ATOM 1280 C CA . LYS A 1 161 ? 14.337 -6.755 17.712 1.00 65.81 161 LYS A CA 1
ATOM 1281 C C . LYS A 1 161 ? 14.892 -6.794 16.287 1.00 65.81 161 LYS A C 1
ATOM 1283 O O . LYS A 1 161 ? 15.835 -6.060 15.996 1.00 65.81 161 LYS A O 1
ATOM 1288 N N . SER A 1 162 ? 14.266 -7.556 15.389 1.00 61.16 162 SER A N 1
ATOM 1289 C CA . SER A 1 162 ? 14.611 -7.536 13.963 1.00 61.16 162 SER A CA 1
ATOM 1290 C C . SER A 1 162 ? 14.271 -6.199 13.298 1.00 61.16 162 SER A C 1
ATOM 1292 O O . SER A 1 162 ? 15.071 -5.705 12.513 1.00 61.16 162 SER A O 1
ATOM 1294 N N . PHE A 1 163 ? 13.159 -5.555 13.669 1.00 60.19 163 PHE A N 1
ATOM 1295 C CA . PHE A 1 163 ? 12.765 -4.253 13.115 1.00 60.19 163 PHE A CA 1
ATOM 1296 C C . PHE A 1 163 ? 13.678 -3.095 13.553 1.00 60.19 163 PHE A C 1
ATOM 1298 O O . PHE A 1 163 ? 14.120 -2.306 12.720 1.00 60.19 163 PHE A O 1
ATOM 1305 N N . ARG A 1 164 ? 14.036 -3.007 14.845 1.00 64.88 164 ARG A N 1
ATOM 1306 C CA . ARG A 1 164 ? 15.004 -2.001 15.331 1.00 64.88 164 ARG A CA 1
ATOM 1307 C C . ARG A 1 164 ? 16.377 -2.190 14.694 1.00 64.88 164 ARG A C 1
ATOM 1309 O O . ARG A 1 164 ? 17.024 -1.201 14.367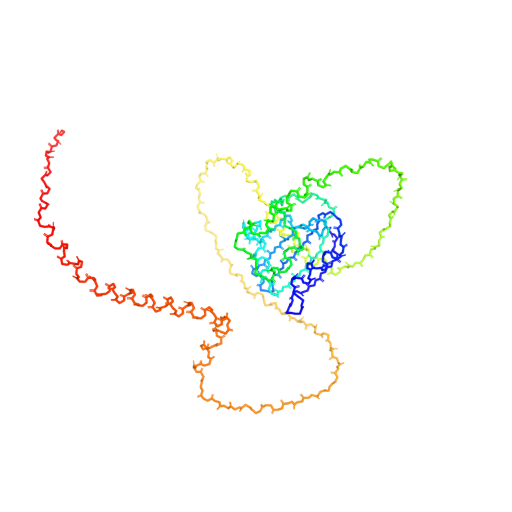 1.00 64.88 164 ARG A O 1
ATOM 1316 N N . ALA A 1 165 ? 16.799 -3.439 14.489 1.00 67.19 165 ALA A N 1
ATOM 1317 C CA . ALA A 1 165 ? 18.020 -3.735 13.749 1.00 67.19 165 ALA A CA 1
ATOM 1318 C C . ALA A 1 165 ? 17.917 -3.286 12.279 1.00 67.19 165 ALA A C 1
ATOM 1320 O O . ALA A 1 165 ? 18.892 -2.768 11.745 1.00 67.19 165 ALA A O 1
ATOM 1321 N N . LEU A 1 166 ? 16.743 -3.409 11.651 1.00 59.47 166 LEU A N 1
ATOM 1322 C CA . LEU A 1 166 ? 16.515 -3.014 10.258 1.00 59.47 166 LEU A CA 1
ATOM 1323 C C . LEU A 1 166 ? 16.519 -1.487 10.064 1.00 59.47 166 LEU A C 1
ATOM 1325 O O . LEU A 1 166 ? 17.193 -0.990 9.163 1.00 59.47 166 LEU A O 1
ATOM 1329 N N . ILE A 1 167 ? 15.843 -0.732 10.940 1.00 62.06 167 ILE A N 1
ATOM 1330 C CA . ILE A 1 167 ? 15.894 0.743 10.923 1.00 62.06 167 ILE A CA 1
ATOM 1331 C C . ILE A 1 167 ? 17.318 1.233 11.209 1.00 62.06 167 ILE A C 1
ATOM 1333 O O . ILE A 1 167 ? 17.810 2.136 10.534 1.00 62.06 167 ILE A O 1
ATOM 1337 N N . ALA A 1 168 ? 17.999 0.637 12.192 1.00 65.88 168 ALA A N 1
ATOM 1338 C CA . ALA A 1 168 ? 19.367 1.022 12.528 1.00 65.88 168 ALA A CA 1
ATOM 1339 C C . ALA A 1 168 ? 20.360 0.717 11.392 1.00 65.88 168 ALA A C 1
ATOM 1341 O O . ALA A 1 168 ? 21.277 1.505 11.176 1.00 65.88 168 ALA A O 1
ATOM 1342 N N . ALA A 1 169 ? 20.168 -0.381 10.653 1.00 58.06 169 ALA A N 1
ATOM 1343 C CA . ALA A 1 169 ? 21.038 -0.782 9.546 1.00 58.06 169 ALA A CA 1
ATOM 1344 C C . ALA A 1 169 ? 20.853 0.063 8.274 1.00 58.06 169 ALA A C 1
ATOM 1346 O O . ALA A 1 169 ? 21.811 0.238 7.527 1.00 58.06 169 ALA A O 1
ATOM 1347 N N . ASN A 1 170 ? 19.656 0.610 8.037 1.00 49.00 170 ASN A N 1
ATOM 1348 C CA . ASN A 1 170 ? 19.379 1.461 6.873 1.00 49.00 170 ASN A CA 1
ATOM 1349 C C . ASN A 1 170 ? 19.646 2.951 7.120 1.00 49.00 170 ASN A C 1
ATOM 1351 O O . ASN A 1 170 ? 19.482 3.756 6.205 1.00 49.00 170 ASN A O 1
ATOM 1355 N N . LYS A 1 171 ? 20.080 3.347 8.325 1.00 64.00 171 LYS A N 1
ATOM 1356 C CA . LYS A 1 171 ? 20.543 4.716 8.563 1.00 64.00 171 LYS A CA 1
ATOM 1357 C C . LYS A 1 171 ? 21.838 4.906 7.763 1.00 64.00 171 LYS A C 1
ATOM 1359 O O . LYS A 1 171 ? 22.825 4.251 8.097 1.00 64.00 171 LYS A O 1
ATOM 1364 N N . PRO A 1 172 ? 21.873 5.758 6.718 1.00 48.41 172 PRO A N 1
ATOM 1365 C CA . PRO A 1 172 ? 23.069 5.917 5.908 1.00 48.41 172 PRO A CA 1
ATOM 1366 C C . PRO A 1 172 ? 24.195 6.390 6.824 1.00 48.41 172 PRO A C 1
ATOM 1368 O O . PRO A 1 172 ? 24.118 7.477 7.407 1.00 48.41 172 PRO A O 1
ATOM 1371 N N . GLU A 1 173 ? 25.228 5.560 6.996 1.00 55.09 173 GLU A N 1
ATOM 1372 C CA . GLU A 1 173 ? 26.444 5.981 7.677 1.00 55.09 173 GLU A CA 1
ATOM 1373 C C . GLU A 1 173 ? 26.947 7.223 6.945 1.00 55.09 173 GLU A C 1
ATOM 1375 O O . GLU A 1 173 ? 27.411 7.152 5.804 1.00 55.09 173 GLU A O 1
ATOM 1380 N N . LYS A 1 174 ? 26.819 8.389 7.592 1.00 59.00 174 LYS A N 1
ATOM 1381 C CA . LYS A 1 174 ? 27.465 9.621 7.146 1.00 59.00 174 LYS A CA 1
ATOM 1382 C C . LYS A 1 174 ? 28.956 9.315 7.081 1.00 59.00 174 LYS A C 1
ATOM 1384 O O . LYS A 1 174 ? 29.636 9.364 8.107 1.00 59.00 174 LYS A O 1
ATOM 1389 N N . LYS A 1 175 ? 29.454 8.966 5.890 1.00 54.62 175 LYS A N 1
ATOM 1390 C CA . LYS A 1 175 ? 30.877 8.759 5.629 1.00 54.62 175 LYS A CA 1
ATOM 1391 C C . LYS A 1 175 ? 31.597 10.024 6.076 1.00 54.62 175 LYS A C 1
ATOM 1393 O O . LYS A 1 175 ? 31.527 11.057 5.411 1.00 54.62 175 LYS A O 1
ATOM 1398 N N . LYS A 1 176 ? 32.255 9.955 7.238 1.00 60.22 176 LYS A N 1
ATOM 1399 C CA . LYS A 1 176 ? 33.227 10.966 7.653 1.00 60.22 176 LYS A CA 1
ATOM 1400 C C . LYS A 1 176 ? 34.223 11.106 6.499 1.00 60.22 176 LYS A C 1
ATOM 1402 O O . LYS A 1 176 ? 34.681 10.076 6.005 1.00 60.22 176 LYS A O 1
ATOM 1407 N N . PRO A 1 177 ? 34.556 12.328 6.053 1.00 56.50 177 PRO A N 1
ATOM 1408 C CA . PRO A 1 177 ? 35.553 12.513 5.011 1.00 56.50 177 PRO A CA 1
ATOM 1409 C C . PRO A 1 177 ? 36.874 11.904 5.488 1.00 56.50 177 PRO A C 1
ATOM 1411 O O . PRO A 1 177 ? 37.510 12.392 6.425 1.00 56.50 177 PRO A O 1
ATOM 1414 N N . GLU A 1 178 ? 37.242 10.784 4.874 1.00 52.81 178 GLU A N 1
ATOM 1415 C CA . GLU A 1 178 ? 38.466 10.054 5.153 1.00 52.81 178 GLU A CA 1
ATOM 1416 C C . GLU A 1 178 ? 39.645 10.921 4.698 1.00 52.81 178 GLU A C 1
ATOM 1418 O O . GLU A 1 178 ? 39.865 11.161 3.507 1.00 52.81 178 GLU A O 1
ATOM 1423 N N . LYS A 1 179 ? 40.384 11.465 5.672 1.00 54.84 179 LYS A N 1
ATOM 1424 C CA . LYS A 1 179 ? 41.647 12.158 5.422 1.00 54.84 179 LYS A CA 1
ATOM 1425 C C . LYS A 1 179 ? 42.615 11.155 4.798 1.00 54.84 179 LYS A C 1
ATOM 1427 O O . LYS A 1 179 ? 43.081 10.238 5.467 1.00 54.84 179 LYS A O 1
ATOM 1432 N N . LYS A 1 180 ? 42.923 11.360 3.516 1.00 49.41 180 LYS A N 1
ATOM 1433 C CA . LYS A 1 180 ? 43.938 10.617 2.764 1.00 49.41 180 LYS A CA 1
ATOM 1434 C C . LYS A 1 180 ? 45.295 10.735 3.465 1.00 49.41 180 LYS A C 1
ATOM 1436 O O . LYS A 1 180 ? 45.999 11.724 3.280 1.00 49.41 180 LYS A O 1
ATOM 1441 N N . HIS A 1 181 ? 45.686 9.713 4.220 1.00 47.00 181 HIS A N 1
ATOM 1442 C CA . HIS A 1 181 ? 47.083 9.489 4.568 1.00 47.00 181 HIS A CA 1
ATOM 1443 C C . HIS A 1 181 ? 47.657 8.416 3.644 1.00 47.00 181 HIS A C 1
ATOM 1445 O O . HIS A 1 181 ? 47.277 7.250 3.677 1.00 47.00 181 HIS A O 1
ATOM 1451 N N . ALA A 1 182 ? 48.572 8.852 2.781 1.00 52.69 182 ALA A N 1
ATOM 1452 C CA . ALA A 1 182 ? 49.420 7.989 1.981 1.00 52.69 182 ALA A CA 1
ATOM 1453 C C . ALA A 1 182 ? 50.357 7.185 2.901 1.00 52.69 182 ALA A C 1
ATOM 1455 O O . ALA A 1 182 ? 51.088 7.772 3.697 1.00 52.69 182 ALA A O 1
ATOM 1456 N N . GLY A 1 183 ? 50.369 5.853 2.780 1.00 49.69 183 GLY A N 1
ATOM 1457 C CA . GLY A 1 183 ? 51.235 5.014 3.611 1.00 49.69 183 GLY A CA 1
ATOM 1458 C C . GLY A 1 183 ? 51.296 3.538 3.214 1.00 49.69 183 GLY A C 1
ATOM 1459 O O . GLY A 1 183 ? 50.548 2.727 3.728 1.00 49.69 183 GLY A O 1
ATOM 1460 N N . LYS A 1 184 ? 52.229 3.226 2.304 1.00 48.06 184 LYS A N 1
ATOM 1461 C CA . LYS A 1 184 ? 53.049 1.997 2.168 1.00 48.06 184 LYS A CA 1
ATOM 1462 C C . LYS A 1 184 ? 52.470 0.605 2.536 1.00 48.06 184 LYS A C 1
ATOM 1464 O O . LYS A 1 184 ? 52.356 0.237 3.694 1.00 48.06 184 LYS A O 1
ATOM 1469 N N . LYS A 1 185 ? 52.347 -0.215 1.478 1.00 50.94 185 LYS A N 1
ATOM 1470 C CA . LYS A 1 185 ? 52.786 -1.624 1.287 1.00 50.94 185 LYS A CA 1
ATOM 1471 C C . LYS A 1 185 ? 53.023 -2.515 2.532 1.00 50.94 185 LYS A C 1
ATOM 1473 O O . LYS A 1 185 ? 54.038 -2.335 3.191 1.00 50.94 185 LYS A O 1
ATOM 1478 N N . HIS A 1 186 ? 52.265 -3.616 2.653 1.00 45.16 186 HIS A N 1
ATOM 1479 C CA . HIS A 1 186 ? 52.763 -5.013 2.572 1.00 45.16 186 HIS A CA 1
ATOM 1480 C C . HIS A 1 186 ? 51.590 -6.027 2.606 1.00 45.16 186 HIS A C 1
ATOM 1482 O O . HIS A 1 186 ? 50.662 -5.821 3.384 1.00 45.16 186 HIS A O 1
ATOM 1488 N N . PRO A 1 187 ? 51.596 -7.120 1.811 1.00 58.00 187 PRO A N 1
ATOM 1489 C CA . PRO A 1 187 ? 50.573 -8.162 1.895 1.00 58.00 187 PRO A CA 1
ATOM 1490 C C . PRO A 1 187 ? 50.976 -9.250 2.899 1.00 58.00 187 PRO A C 1
ATOM 1492 O O . PRO A 1 187 ? 52.057 -9.830 2.790 1.00 58.00 187 PRO A O 1
ATOM 1495 N N . GLU A 1 188 ? 50.087 -9.574 3.837 1.00 49.59 188 GLU A N 1
ATOM 1496 C CA . GLU A 1 188 ? 50.219 -10.742 4.709 1.00 49.59 188 GLU A CA 1
ATOM 1497 C C . GLU A 1 188 ? 49.050 -11.706 4.463 1.00 49.59 188 GLU A C 1
ATOM 1499 O O . GLU A 1 188 ? 47.876 -11.382 4.644 1.00 49.59 188 GLU A O 1
ATOM 1504 N N . LYS A 1 189 ? 49.398 -12.907 3.990 1.00 52.06 189 LYS A N 1
ATOM 1505 C CA . LYS A 1 189 ? 48.495 -14.038 3.767 1.00 52.06 189 LYS A CA 1
ATOM 1506 C C . LYS A 1 189 ? 47.915 -14.500 5.105 1.00 52.06 189 LYS A C 1
ATOM 1508 O O . LYS A 1 189 ? 48.660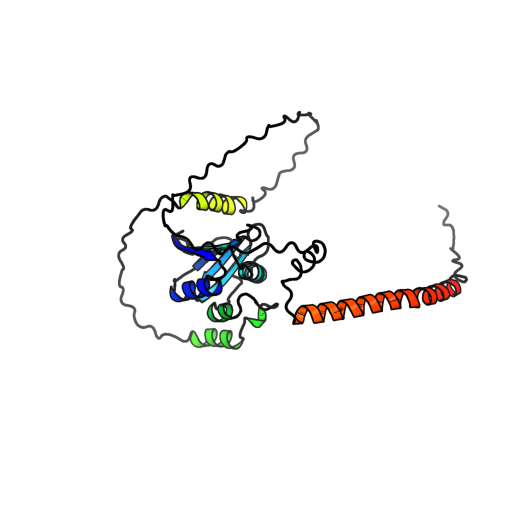 -15.022 5.932 1.00 52.06 189 LYS A O 1
ATOM 1513 N N . LYS A 1 190 ? 46.592 -14.444 5.278 1.00 52.06 190 LYS A N 1
ATOM 1514 C CA . LYS A 1 190 ? 45.904 -15.208 6.330 1.00 52.06 190 LYS A CA 1
ATOM 1515 C C . LYS A 1 190 ? 45.002 -16.281 5.733 1.00 52.06 190 LYS A C 1
ATOM 1517 O O . LYS A 1 190 ? 44.196 -16.043 4.841 1.00 52.06 190 LYS A O 1
ATOM 1522 N N . LYS A 1 191 ? 45.258 -17.491 6.227 1.00 46.12 191 LYS A N 1
ATOM 1523 C CA . LYS A 1 191 ? 44.648 -18.774 5.891 1.00 46.12 191 LYS A CA 1
ATOM 1524 C C . LYS A 1 191 ? 43.167 -18.772 6.277 1.00 46.12 191 LYS A C 1
ATOM 1526 O O . LYS A 1 191 ? 42.825 -18.392 7.392 1.00 46.12 191 LYS A O 1
ATOM 1531 N N . ALA A 1 192 ? 42.324 -19.248 5.367 1.00 43.34 192 ALA A N 1
ATOM 1532 C CA . ALA A 1 192 ? 40.924 -19.546 5.627 1.00 43.34 192 ALA A CA 1
ATOM 1533 C C . ALA A 1 192 ? 40.818 -20.778 6.542 1.00 43.34 192 ALA A C 1
ATOM 1535 O O . ALA A 1 192 ? 41.298 -21.858 6.196 1.00 43.34 192 ALA A O 1
ATOM 1536 N N . ALA A 1 193 ? 40.205 -20.606 7.713 1.00 46.88 193 ALA A N 1
ATOM 1537 C CA . ALA A 1 193 ? 39.765 -21.701 8.564 1.00 46.88 193 ALA A CA 1
ATOM 1538 C C . ALA A 1 193 ? 38.323 -22.058 8.182 1.00 46.88 193 ALA A C 1
ATOM 1540 O O . ALA A 1 193 ? 37.427 -21.218 8.240 1.00 46.88 193 ALA A O 1
ATOM 1541 N N . ALA A 1 194 ? 38.122 -23.303 7.756 1.00 49.66 194 ALA A N 1
ATOM 1542 C CA . ALA A 1 194 ? 36.822 -23.867 7.432 1.00 49.66 194 ALA A CA 1
ATOM 1543 C C . ALA A 1 194 ? 35.993 -24.061 8.714 1.00 49.66 194 ALA A C 1
ATOM 1545 O O . ALA A 1 194 ? 36.336 -24.884 9.564 1.00 49.66 194 ALA A O 1
ATOM 1546 N N . ALA A 1 195 ? 34.899 -23.311 8.843 1.00 50.56 195 ALA A N 1
ATOM 1547 C CA . ALA A 1 195 ? 33.885 -23.536 9.865 1.00 50.56 195 ALA A CA 1
ATOM 1548 C C . ALA A 1 195 ? 32.919 -24.638 9.397 1.00 50.56 195 ALA A C 1
ATOM 1550 O O . ALA A 1 195 ? 32.385 -24.588 8.289 1.00 50.56 195 ALA A O 1
ATOM 1551 N N . LYS A 1 196 ? 32.733 -25.659 10.239 1.00 53.88 196 LYS A N 1
ATOM 1552 C CA . LYS A 1 196 ? 31.794 -26.768 10.019 1.00 53.88 196 LYS A CA 1
ATOM 1553 C C . LYS A 1 196 ? 30.346 -26.284 10.207 1.00 53.88 196 LYS A C 1
ATOM 1555 O O . LYS A 1 196 ? 30.118 -25.450 11.081 1.00 53.88 196 LYS A O 1
ATOM 1560 N N . PRO A 1 197 ? 29.369 -26.820 9.455 1.00 48.34 197 PRO A N 1
ATOM 1561 C CA . PRO A 1 197 ? 27.966 -26.457 9.616 1.00 48.34 197 PRO A CA 1
ATOM 1562 C C . PRO A 1 197 ? 27.391 -27.056 10.906 1.00 48.34 197 PRO A C 1
ATOM 1564 O O . PRO A 1 197 ? 27.348 -28.276 11.080 1.00 48.34 197 PRO A O 1
ATOM 1567 N N . THR A 1 198 ? 26.940 -26.187 11.807 1.00 45.25 198 THR A N 1
ATOM 1568 C CA . THR A 1 198 ? 26.166 -26.557 12.993 1.00 45.25 198 THR A CA 1
ATOM 1569 C C . THR A 1 198 ? 24.755 -26.936 12.551 1.00 45.25 198 THR A C 1
ATOM 1571 O O . THR A 1 198 ? 24.030 -26.126 11.977 1.00 45.25 198 THR A O 1
ATOM 1574 N N . LYS A 1 199 ? 24.379 -28.193 12.786 1.00 40.59 199 LYS A N 1
ATOM 1575 C CA . LYS A 1 199 ? 23.042 -28.729 12.535 1.00 40.59 199 LYS A CA 1
ATOM 1576 C C . LYS A 1 199 ? 22.115 -28.188 13.630 1.00 40.59 199 LYS A C 1
ATOM 1578 O O . LYS A 1 199 ? 22.274 -28.554 14.789 1.00 40.59 199 LYS A O 1
ATOM 1583 N N . ILE A 1 200 ? 21.223 -27.268 13.275 1.00 46.88 200 ILE A N 1
ATOM 1584 C CA . ILE A 1 200 ? 20.186 -26.749 14.173 1.00 46.88 200 ILE A CA 1
ATOM 1585 C C . ILE A 1 200 ? 18.952 -27.627 13.961 1.00 46.88 200 ILE A C 1
ATOM 1587 O O . ILE A 1 200 ? 18.338 -27.580 12.895 1.00 46.88 200 ILE A O 1
ATOM 1591 N N . ASP A 1 201 ? 18.651 -28.467 14.950 1.00 39.31 201 ASP A N 1
ATOM 1592 C CA . ASP A 1 201 ? 17.409 -29.234 15.032 1.00 39.31 201 ASP A CA 1
ATOM 1593 C C . ASP A 1 201 ? 16.296 -28.290 15.498 1.00 39.31 201 ASP A C 1
ATOM 1595 O O . ASP A 1 201 ? 16.335 -27.763 16.610 1.00 39.31 201 ASP A O 1
ATOM 1599 N N . TRP A 1 202 ? 15.315 -28.046 14.631 1.00 44.16 202 TRP A N 1
ATOM 1600 C CA . TRP A 1 202 ? 14.089 -27.343 14.994 1.00 44.16 202 TRP A CA 1
ATOM 1601 C C . TRP A 1 202 ? 13.056 -28.378 15.434 1.00 44.16 202 TRP A C 1
ATOM 1603 O O . TRP A 1 202 ? 12.288 -28.890 14.620 1.00 44.16 202 TRP A O 1
ATOM 1613 N N . GLN A 1 203 ? 13.047 -28.698 16.728 1.00 35.69 203 GLN A N 1
ATOM 1614 C CA . GLN A 1 203 ? 11.918 -29.377 17.358 1.00 35.69 203 GLN A CA 1
ATOM 1615 C C . GLN A 1 203 ? 10.819 -28.336 17.596 1.00 35.69 203 GLN A C 1
ATOM 1617 O O . GLN A 1 203 ? 10.934 -27.471 18.460 1.00 35.69 203 GLN A O 1
ATOM 1622 N N . VAL A 1 204 ? 9.786 -28.381 16.757 1.00 45.94 204 VAL A N 1
ATOM 1623 C CA . VAL A 1 204 ? 8.550 -27.619 16.938 1.00 45.94 204 VAL A CA 1
ATOM 1624 C C . VAL A 1 204 ? 7.587 -28.511 17.709 1.00 45.94 204 VAL A C 1
ATOM 1626 O O . VAL A 1 204 ? 7.079 -29.490 17.161 1.00 45.94 204 VAL A O 1
ATOM 1629 N N . ASP A 1 205 ? 7.342 -28.168 18.969 1.00 41.28 205 ASP A N 1
ATOM 1630 C CA . ASP A 1 205 ? 6.241 -28.730 19.743 1.00 41.28 205 ASP A CA 1
ATOM 1631 C C . ASP A 1 205 ? 4.921 -28.246 19.129 1.00 41.28 205 ASP A C 1
ATOM 1633 O O . ASP A 1 205 ? 4.594 -27.057 19.152 1.00 41.28 205 ASP A O 1
ATOM 1637 N N . GLN A 1 206 ? 4.170 -29.166 18.521 1.00 38.97 206 GLN A N 1
ATOM 1638 C CA . GLN A 1 206 ? 2.799 -28.897 18.101 1.00 38.97 206 GLN A CA 1
ATOM 1639 C C . GLN A 1 206 ? 1.864 -29.000 19.312 1.00 38.97 206 GLN A C 1
ATOM 1641 O O . GLN A 1 206 ? 1.912 -30.012 20.014 1.00 38.97 206 GLN A O 1
ATOM 1646 N N . PRO A 1 207 ? 0.967 -28.026 19.547 1.00 49.34 207 PRO A N 1
ATOM 1647 C CA . PRO A 1 207 ? -0.132 -28.234 20.470 1.00 49.34 207 PRO A CA 1
ATOM 1648 C C . PRO A 1 207 ? -1.111 -29.257 19.884 1.00 49.34 207 PRO A C 1
ATOM 1650 O O . PRO A 1 207 ? -1.601 -29.139 18.760 1.00 49.34 207 PRO A O 1
ATOM 1653 N N . GLU A 1 208 ? -1.365 -30.276 20.693 1.00 36.47 208 GLU A N 1
ATOM 1654 C CA . GLU A 1 208 ? -2.258 -31.402 20.466 1.00 36.47 208 GLU A CA 1
ATOM 1655 C C . GLU A 1 208 ? -3.703 -30.905 20.250 1.00 36.47 208 GLU A C 1
ATOM 1657 O O . GLU A 1 208 ? -4.429 -30.605 21.197 1.00 36.47 208 GLU A O 1
ATOM 1662 N N . TYR A 1 209 ? -4.142 -30.794 18.991 1.00 39.34 209 TYR A N 1
ATOM 1663 C CA . TYR A 1 209 ? -5.548 -30.531 18.678 1.00 39.34 209 TYR A CA 1
ATOM 1664 C C . TYR A 1 209 ? -6.308 -31.860 18.641 1.00 39.34 209 TYR A C 1
ATOM 1666 O O . TYR A 1 209 ? -6.334 -32.577 17.639 1.00 39.34 209 TYR A O 1
ATOM 1674 N N . ARG A 1 210 ? -6.897 -32.212 19.786 1.00 42.88 210 ARG A N 1
ATOM 1675 C CA . ARG A 1 210 ? -7.791 -33.361 19.953 1.00 42.88 210 ARG A CA 1
ATOM 1676 C C . ARG A 1 210 ? -9.203 -32.944 19.531 1.00 42.88 210 ARG A C 1
ATOM 1678 O O . ARG A 1 210 ? -9.876 -32.214 20.250 1.00 42.88 210 ARG A O 1
ATOM 1685 N N . GLY A 1 211 ? -9.639 -33.400 18.362 1.00 43.25 211 GLY A N 1
ATOM 1686 C CA . GLY A 1 211 ? -10.990 -33.171 17.852 1.00 43.25 211 GLY A CA 1
ATOM 1687 C C . GLY A 1 211 ? -11.334 -34.176 16.762 1.00 43.25 211 GLY A C 1
ATOM 1688 O O . GLY A 1 211 ? -10.819 -34.106 15.651 1.00 43.25 211 GLY A O 1
ATOM 1689 N N . ASP A 1 212 ? -12.155 -35.148 17.135 1.00 40.41 212 ASP A N 1
ATOM 1690 C CA . ASP A 1 212 ? -12.465 -36.369 16.407 1.00 40.41 212 ASP A CA 1
ATOM 1691 C C . ASP A 1 212 ? -13.273 -36.202 15.103 1.00 40.41 212 ASP A C 1
ATOM 1693 O O . ASP A 1 212 ? -14.096 -35.309 14.937 1.00 40.41 212 ASP A O 1
ATOM 1697 N N . ALA A 1 213 ? -13.109 -37.239 14.270 1.00 42.53 213 ALA A N 1
ATOM 1698 C CA . ALA A 1 213 ? -14.110 -37.871 13.402 1.00 42.53 213 ALA A CA 1
ATOM 1699 C C . ALA A 1 213 ? -14.319 -37.386 11.945 1.00 42.53 213 ALA A C 1
ATOM 1701 O O . ALA A 1 213 ? -15.238 -36.658 11.600 1.00 42.53 213 ALA A O 1
ATOM 1702 N N . ARG A 1 214 ? -13.563 -38.062 11.063 1.00 43.62 214 ARG A N 1
ATOM 1703 C CA . ARG A 1 214 ? -14.056 -38.957 9.986 1.00 43.62 214 ARG A CA 1
ATOM 1704 C C . ARG A 1 214 ? -14.987 -38.374 8.904 1.00 43.62 214 ARG A C 1
ATOM 1706 O O . ARG A 1 214 ? -16.204 -38.464 9.000 1.00 43.62 214 ARG A O 1
ATOM 1713 N N . ALA A 1 215 ? -14.392 -38.095 7.742 1.00 40.31 215 ALA A N 1
ATOM 1714 C CA . ALA A 1 215 ? -15.001 -38.384 6.439 1.00 40.31 215 ALA A CA 1
ATOM 1715 C C . ALA A 1 215 ? -13.914 -38.815 5.434 1.00 40.31 215 ALA A C 1
ATOM 1717 O O . ALA A 1 215 ? -13.268 -38.004 4.776 1.00 40.31 215 ALA A O 1
ATOM 1718 N N . THR A 1 216 ? -13.666 -40.122 5.340 1.00 44.12 216 THR A N 1
ATOM 1719 C CA . THR A 1 216 ? -12.738 -40.722 4.374 1.00 44.12 216 THR A CA 1
ATOM 1720 C C . THR A 1 216 ? -13.411 -40.875 3.007 1.00 44.12 216 THR A C 1
ATOM 1722 O O . THR A 1 216 ? -13.991 -41.914 2.693 1.00 44.12 216 THR A O 1
ATOM 1725 N N . LEU A 1 217 ? -13.299 -39.856 2.150 1.00 44.97 217 LEU A N 1
ATOM 1726 C CA . LEU A 1 217 ? -13.630 -39.980 0.727 1.00 44.97 217 LEU A CA 1
ATOM 1727 C C . LEU A 1 217 ? -12.452 -40.597 -0.036 1.00 44.97 217 LEU A C 1
ATOM 1729 O O . LEU A 1 217 ? -11.410 -39.994 -0.286 1.00 44.97 217 LEU A O 1
ATOM 1733 N N . ARG A 1 218 ? -12.641 -41.870 -0.378 1.00 41.94 218 ARG A N 1
ATOM 1734 C CA . ARG A 1 218 ? -11.702 -42.750 -1.069 1.00 41.94 218 ARG A CA 1
ATOM 1735 C C . ARG A 1 218 ? -11.724 -42.453 -2.577 1.00 41.94 218 ARG A C 1
ATOM 1737 O O . ARG A 1 218 ? -12.443 -43.103 -3.329 1.00 41.94 218 ARG A O 1
ATOM 1744 N N . LEU A 1 219 ? -10.932 -41.484 -3.037 1.00 43.03 219 LEU A N 1
ATOM 1745 C CA . LEU A 1 219 ? -10.736 -41.225 -4.470 1.00 43.03 219 LEU A CA 1
ATOM 1746 C C . LEU A 1 219 ? -9.734 -42.227 -5.064 1.00 43.03 219 LEU A C 1
ATOM 1748 O O . LEU A 1 219 ? -8.534 -42.210 -4.782 1.00 43.03 219 LEU A O 1
ATOM 1752 N N . LYS A 1 220 ? -10.255 -43.138 -5.894 1.00 40.44 220 LYS A N 1
ATOM 1753 C CA . LYS A 1 220 ? -9.469 -44.054 -6.728 1.00 40.44 220 LYS A CA 1
ATOM 1754 C C . LYS A 1 220 ? -8.575 -43.244 -7.675 1.00 40.44 220 LYS A C 1
ATOM 1756 O O . LYS A 1 220 ? -9.058 -42.583 -8.587 1.00 40.44 220 LYS A O 1
ATOM 1761 N N . ARG A 1 221 ? -7.257 -43.358 -7.484 1.00 41.94 221 ARG A N 1
ATOM 1762 C CA . ARG A 1 221 ? -6.220 -42.932 -8.435 1.00 41.94 221 ARG A CA 1
ATOM 1763 C C . ARG A 1 221 ? -6.402 -43.665 -9.768 1.00 41.94 221 ARG A C 1
ATOM 1765 O O . ARG A 1 221 ? -6.048 -44.837 -9.892 1.00 41.94 221 ARG A O 1
ATOM 1772 N N . GLN A 1 222 ? -6.905 -42.958 -10.771 1.00 45.62 222 GLN A N 1
ATOM 1773 C CA . GLN A 1 222 ? -6.850 -43.377 -12.165 1.00 45.62 222 GLN A CA 1
ATOM 1774 C C . GLN A 1 222 ? -5.438 -43.069 -12.690 1.00 45.62 222 GLN A C 1
ATOM 1776 O O . GLN A 1 222 ? -5.057 -41.913 -12.861 1.00 45.62 222 GLN A O 1
ATOM 1781 N N . LYS A 1 223 ? -4.617 -44.111 -12.880 1.00 47.56 223 LYS A N 1
ATOM 1782 C CA . LYS A 1 223 ? -3.293 -44.011 -13.516 1.00 47.56 223 LYS A CA 1
ATOM 1783 C C . LYS A 1 223 ? -3.474 -43.660 -14.998 1.00 47.56 223 LYS A C 1
ATOM 1785 O O . LYS A 1 223 ? -3.567 -44.548 -15.839 1.00 47.56 223 LYS A O 1
ATOM 1790 N N . SER A 1 224 ? -3.516 -42.367 -15.304 1.00 45.84 224 SER A N 1
ATOM 1791 C CA . SER A 1 224 ? -3.377 -41.850 -16.665 1.00 45.84 224 SER A CA 1
ATOM 1792 C C . SER A 1 224 ? -1.889 -41.761 -17.020 1.00 45.84 224 SER A C 1
ATOM 1794 O O . SER A 1 224 ? -1.118 -41.040 -16.385 1.00 45.84 224 SER A O 1
ATOM 1796 N N . LYS A 1 225 ? -1.467 -42.544 -18.018 1.00 49.03 225 LYS A N 1
ATOM 1797 C CA . LYS A 1 225 ? -0.153 -42.433 -18.660 1.00 49.03 225 LYS A CA 1
ATOM 1798 C C . LYS A 1 225 ? -0.183 -41.208 -19.582 1.00 49.03 225 LYS A C 1
ATOM 1800 O O . LYS A 1 225 ? -0.511 -41.327 -20.753 1.00 49.03 225 LYS A O 1
ATOM 1805 N N . GLY A 1 226 ? 0.131 -40.038 -19.034 1.00 48.84 226 GLY A N 1
ATOM 1806 C CA . GLY A 1 226 ? 0.165 -38.767 -19.770 1.00 48.84 226 GLY A CA 1
ATOM 1807 C C . GLY A 1 226 ? 1.029 -37.713 -19.074 1.00 48.84 226 GLY A C 1
ATOM 1808 O O . GLY A 1 226 ? 0.631 -36.563 -18.946 1.00 48.84 226 GLY A O 1
ATOM 1809 N N . GLY A 1 227 ? 2.188 -38.120 -18.546 1.00 47.50 227 GLY A N 1
ATOM 1810 C CA . GLY A 1 227 ? 2.995 -37.328 -17.607 1.00 47.50 227 GLY A CA 1
ATOM 1811 C C . GLY A 1 227 ? 3.830 -36.184 -18.193 1.00 47.50 227 GLY A C 1
ATOM 1812 O O . GLY A 1 227 ? 4.515 -35.521 -17.427 1.00 47.50 227 GLY A O 1
ATOM 1813 N N . ALA A 1 228 ? 3.795 -35.932 -19.505 1.00 52.22 228 ALA A N 1
ATOM 1814 C CA . ALA A 1 228 ? 4.601 -34.867 -20.119 1.00 52.22 228 ALA A CA 1
ATOM 1815 C C . ALA A 1 228 ? 3.789 -33.631 -20.551 1.00 52.22 228 ALA A C 1
ATOM 1817 O O . ALA A 1 228 ? 4.337 -32.536 -20.597 1.00 52.22 228 ALA A O 1
ATOM 1818 N N . PHE A 1 229 ? 2.482 -33.762 -20.805 1.00 51.47 229 PHE A N 1
ATOM 1819 C CA . PHE A 1 229 ? 1.657 -32.633 -21.267 1.00 51.47 229 PHE A CA 1
ATOM 1820 C C . PHE A 1 229 ? 1.001 -31.835 -20.128 1.00 51.47 229 PHE A C 1
ATOM 1822 O O . PHE A 1 229 ? 0.689 -30.660 -20.299 1.00 51.47 229 PHE A O 1
ATOM 1829 N N . ALA A 1 230 ? 0.834 -32.429 -18.942 1.00 50.38 230 ALA A N 1
ATOM 1830 C CA . ALA A 1 230 ? 0.151 -31.778 -17.819 1.00 50.38 230 ALA A CA 1
ATOM 1831 C C . ALA A 1 230 ? 1.013 -30.743 -17.066 1.00 50.38 230 ALA A C 1
ATOM 1833 O O . ALA A 1 230 ? 0.466 -29.878 -16.387 1.00 50.38 230 ALA A O 1
ATOM 1834 N N . LEU A 1 231 ? 2.345 -30.788 -17.198 1.00 52.38 231 LEU A N 1
ATOM 1835 C CA . LEU A 1 231 ? 3.231 -29.792 -16.577 1.00 52.38 231 LEU A CA 1
ATOM 1836 C C . LEU A 1 231 ? 3.339 -28.492 -17.387 1.00 52.38 231 LEU A C 1
ATOM 1838 O O . LEU A 1 231 ? 3.625 -27.452 -16.807 1.00 52.38 231 LEU A O 1
ATOM 1842 N N . PHE A 1 232 ? 3.032 -28.515 -18.689 1.00 51.56 232 PHE A N 1
ATOM 1843 C CA . PHE A 1 232 ? 3.030 -27.299 -19.510 1.00 51.56 232 PHE A CA 1
ATOM 1844 C C . PHE A 1 232 ? 1.810 -26.405 -19.244 1.00 51.56 232 PHE A C 1
ATOM 1846 O O . PHE A 1 232 ? 1.925 -25.186 -19.283 1.00 51.56 232 PHE A O 1
ATOM 1853 N N . PHE A 1 233 ? 0.655 -26.984 -18.904 1.00 51.34 233 PHE A N 1
ATOM 1854 C CA . PHE A 1 233 ? -0.562 -26.205 -18.644 1.00 51.34 233 PHE A CA 1
ATOM 1855 C C . PHE A 1 233 ? -0.652 -25.631 -17.224 1.00 51.34 233 PHE A C 1
ATOM 1857 O O . PHE A 1 233 ? -1.378 -24.665 -17.016 1.00 51.34 233 PHE A O 1
ATOM 1864 N N . ASN A 1 234 ? 0.101 -26.164 -16.256 1.00 47.66 234 ASN A N 1
ATOM 1865 C CA . ASN A 1 234 ? 0.029 -25.688 -14.869 1.00 47.66 234 ASN A CA 1
ATOM 1866 C C . ASN A 1 234 ? 0.899 -24.443 -14.602 1.00 47.66 234 ASN A C 1
ATOM 1868 O O . ASN A 1 234 ? 0.673 -23.738 -13.627 1.00 47.66 234 ASN A O 1
ATOM 1872 N N . ILE A 1 235 ? 1.854 -24.132 -15.487 1.00 53.00 235 ILE A N 1
ATOM 1873 C CA . ILE A 1 235 ? 2.661 -22.898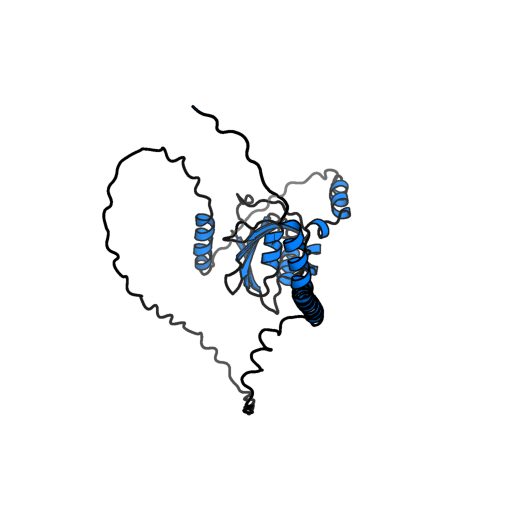 -15.415 1.00 53.00 235 ILE A CA 1
ATOM 1874 C C . ILE A 1 235 ? 1.973 -21.736 -16.163 1.00 53.00 235 ILE A C 1
ATOM 1876 O O . ILE A 1 235 ? 2.221 -20.575 -15.862 1.00 53.00 235 ILE A O 1
ATOM 1880 N N . LEU A 1 236 ? 1.041 -22.028 -17.082 1.00 51.72 236 LEU A N 1
ATOM 1881 C CA . LEU A 1 236 ? 0.272 -21.028 -17.841 1.00 51.72 236 LEU A CA 1
ATOM 1882 C C . LEU A 1 236 ? -1.126 -20.724 -17.265 1.00 51.72 236 LEU A C 1
ATOM 1884 O O . LEU A 1 236 ? -1.892 -19.979 -17.871 1.00 51.72 236 LEU A O 1
ATOM 1888 N N . GLY A 1 237 ? -1.473 -21.266 -16.094 1.00 49.06 237 GLY A N 1
ATOM 1889 C CA . GLY A 1 237 ? -2.811 -21.149 -15.496 1.00 49.06 237 GLY A CA 1
ATOM 1890 C C . GLY A 1 237 ? -3.196 -19.766 -14.951 1.00 49.06 237 GLY A C 1
ATOM 1891 O O . GLY A 1 237 ? -4.267 -19.636 -14.366 1.00 49.06 237 GLY A O 1
ATOM 1892 N N . PHE A 1 238 ? -2.355 -18.744 -15.125 1.00 52.19 238 PHE A N 1
ATOM 1893 C CA . PHE A 1 238 ? -2.565 -17.401 -14.573 1.00 52.19 238 PHE A CA 1
ATOM 1894 C C . PHE A 1 238 ? -2.588 -16.308 -15.650 1.00 52.19 238 PHE A C 1
ATOM 1896 O O . PHE A 1 238 ? -2.118 -15.203 -15.424 1.00 52.19 238 PHE A O 1
ATOM 1903 N N . TRP A 1 239 ? -3.075 -16.620 -16.851 1.00 56.22 239 TRP A N 1
ATOM 1904 C CA . TRP A 1 239 ? -3.305 -15.615 -17.890 1.00 56.22 239 TRP A CA 1
ATOM 1905 C C . TRP A 1 239 ? -4.792 -15.570 -18.204 1.00 56.22 239 TRP A C 1
ATOM 1907 O O . TRP A 1 239 ? -5.408 -16.578 -18.568 1.00 56.22 239 TRP A O 1
ATOM 1917 N N . THR A 1 240 ? -5.396 -14.402 -18.010 1.00 67.94 240 THR A N 1
ATOM 1918 C CA . THR A 1 240 ? -6.807 -14.191 -18.340 1.00 67.94 240 THR A CA 1
ATOM 1919 C C . THR A 1 240 ? -7.010 -14.414 -19.847 1.00 67.94 240 THR A C 1
ATOM 1921 O O . THR A 1 240 ? -6.112 -14.167 -20.653 1.00 67.94 240 THR A O 1
ATOM 1924 N N . ARG A 1 241 ? -8.182 -14.921 -20.271 1.00 70.38 241 ARG A N 1
ATOM 1925 C CA . ARG A 1 241 ? -8.472 -15.250 -21.691 1.00 70.38 241 ARG A CA 1
ATOM 1926 C C . ARG A 1 241 ? -8.150 -14.104 -22.666 1.00 70.38 241 ARG A C 1
ATOM 1928 O O . ARG A 1 241 ? -7.855 -14.362 -23.830 1.00 70.38 241 ARG A O 1
ATOM 1935 N N . THR A 1 242 ? -8.217 -12.864 -22.195 1.00 70.00 242 THR A N 1
ATOM 1936 C CA . THR A 1 242 ? -7.907 -11.641 -22.939 1.00 70.00 242 THR A CA 1
ATOM 1937 C C . THR A 1 242 ? -6.412 -11.459 -23.184 1.00 70.00 242 THR A C 1
ATOM 1939 O O . THR A 1 242 ? -6.017 -11.136 -24.302 1.00 70.00 242 THR A O 1
ATOM 1942 N N . GLU A 1 243 ? -5.564 -11.739 -22.199 1.00 77.62 243 GLU A N 1
ATOM 1943 C CA . GLU A 1 243 ? -4.114 -11.562 -22.328 1.00 77.62 243 GLU A CA 1
ATOM 1944 C C . GLU A 1 243 ? -3.491 -12.614 -23.256 1.00 77.62 243 GLU A C 1
ATOM 1946 O O . GLU A 1 243 ? -2.573 -12.309 -24.017 1.00 77.62 243 GLU A O 1
ATOM 1951 N N . PHE A 1 244 ? -4.050 -13.830 -23.289 1.00 83.44 244 PHE A N 1
ATOM 1952 C CA . PHE A 1 244 ? -3.608 -14.873 -24.221 1.00 83.44 244 PHE A CA 1
ATOM 1953 C C . PHE A 1 244 ? -3.823 -14.477 -25.692 1.00 83.44 244 PHE A C 1
ATOM 1955 O O . PHE A 1 244 ? -2.976 -14.763 -26.536 1.00 83.44 244 PHE A O 1
ATOM 1962 N N . LEU A 1 245 ? -4.925 -13.788 -26.010 1.00 84.00 245 LEU A N 1
ATOM 1963 C CA . LEU A 1 245 ? -5.197 -13.303 -27.369 1.00 84.00 245 LEU A CA 1
ATOM 1964 C C . LEU A 1 245 ? -4.207 -12.213 -27.795 1.00 84.00 245 LEU A C 1
ATOM 1966 O O . LEU A 1 245 ? -3.719 -12.242 -28.926 1.00 84.00 245 LEU A O 1
ATOM 1970 N N . VAL A 1 246 ? -3.862 -11.298 -26.882 1.00 86.94 246 VAL A N 1
ATOM 1971 C CA . VAL A 1 246 ? -2.858 -10.256 -27.141 1.00 86.94 246 VAL A CA 1
ATOM 1972 C C . VAL A 1 246 ? -1.492 -10.896 -27.387 1.00 86.94 246 VAL A C 1
ATOM 1974 O O . VAL A 1 246 ? -0.863 -10.613 -28.409 1.00 86.94 246 VAL A O 1
ATOM 1977 N N . PHE A 1 247 ? -1.077 -11.840 -26.539 1.00 87.56 247 PHE A N 1
ATOM 1978 C CA . PHE A 1 247 ? 0.191 -12.551 -26.717 1.00 87.56 247 PHE A CA 1
ATOM 1979 C C . PHE A 1 247 ? 0.238 -13.391 -27.995 1.00 87.56 247 PHE A C 1
ATOM 1981 O O . PHE A 1 247 ? 1.237 -13.357 -28.711 1.00 87.56 247 PHE A O 1
ATOM 1988 N N . ALA A 1 248 ? -0.840 -14.103 -28.330 1.00 91.31 248 ALA A N 1
ATOM 1989 C CA . ALA A 1 248 ? -0.917 -14.872 -29.569 1.00 91.31 248 ALA A CA 1
ATOM 1990 C C . ALA A 1 248 ? -0.795 -13.963 -30.804 1.00 91.31 248 ALA A C 1
ATOM 1992 O O . ALA A 1 248 ? -0.066 -14.294 -31.739 1.00 91.31 248 ALA A O 1
ATOM 1993 N N . SER A 1 249 ? -1.446 -12.794 -30.789 1.00 93.12 249 SER A N 1
ATOM 1994 C CA . SER A 1 249 ? -1.346 -11.818 -31.880 1.00 93.12 249 SER A CA 1
ATOM 1995 C C . SER A 1 249 ? 0.072 -11.249 -32.026 1.00 93.12 249 SER A C 1
ATOM 1997 O O . SER A 1 249 ? 0.588 -11.183 -33.142 1.00 93.12 249 SER A O 1
ATOM 1999 N N . ALA A 1 250 ? 0.742 -10.941 -30.909 1.00 93.94 250 ALA A N 1
ATOM 2000 C CA . ALA A 1 250 ? 2.117 -10.445 -30.892 1.00 93.94 250 ALA A CA 1
ATOM 2001 C C . ALA A 1 250 ? 3.125 -11.507 -31.363 1.00 93.94 250 ALA A C 1
ATOM 2003 O O . ALA A 1 250 ? 4.090 -11.199 -32.061 1.00 93.94 250 ALA A O 1
ATOM 2004 N N . LEU A 1 251 ? 2.891 -12.778 -31.026 1.00 95.38 251 LEU A N 1
ATOM 2005 C CA . LEU A 1 251 ? 3.740 -13.876 -31.479 1.00 95.38 251 LEU A CA 1
ATOM 2006 C C . LEU A 1 251 ? 3.627 -14.075 -32.998 1.00 95.38 251 LEU A C 1
ATOM 2008 O O . LEU A 1 251 ? 4.638 -14.251 -33.678 1.00 95.38 251 LEU A O 1
ATOM 2012 N N . ILE A 1 252 ? 2.408 -14.009 -33.543 1.00 95.44 252 ILE A N 1
ATOM 2013 C CA . ILE A 1 252 ? 2.162 -14.150 -34.985 1.00 95.44 252 ILE A CA 1
ATOM 2014 C C . ILE A 1 252 ? 2.822 -13.003 -35.761 1.00 95.44 252 ILE A C 1
ATOM 2016 O O . ILE A 1 252 ? 3.474 -13.255 -36.778 1.00 95.44 252 ILE A O 1
ATOM 2020 N N . THR A 1 253 ? 2.712 -11.758 -35.284 1.00 93.69 253 THR A N 1
ATOM 2021 C CA . THR A 1 253 ? 3.366 -10.612 -35.937 1.00 93.69 253 THR A CA 1
ATOM 2022 C C . THR A 1 253 ? 4.886 -10.709 -35.863 1.00 93.69 253 THR A C 1
ATOM 2024 O O . THR A 1 253 ? 5.556 -10.447 -36.862 1.00 93.69 253 THR A O 1
ATOM 2027 N N . PHE A 1 254 ? 5.441 -11.156 -34.735 1.00 95.25 254 PHE A N 1
ATOM 2028 C CA . PHE A 1 254 ? 6.883 -11.333 -34.574 1.00 95.25 254 PHE A CA 1
ATOM 2029 C C . PHE A 1 254 ? 7.452 -12.411 -35.508 1.00 95.25 254 PHE A C 1
ATOM 2031 O O . PHE A 1 254 ? 8.447 -12.177 -36.196 1.00 95.25 254 PHE A O 1
ATOM 2038 N N . VAL A 1 255 ? 6.792 -13.571 -35.600 1.00 95.62 255 VAL A N 1
ATOM 2039 C CA . VAL A 1 255 ? 7.194 -14.644 -36.526 1.00 95.62 255 VAL A CA 1
ATOM 2040 C C . VAL A 1 255 ? 7.068 -14.186 -37.982 1.00 95.62 255 VAL A C 1
ATOM 2042 O O . VAL A 1 255 ? 7.966 -14.444 -38.785 1.00 95.62 255 VAL A O 1
ATOM 2045 N N . GLY A 1 256 ? 6.007 -13.446 -38.320 1.00 95.62 256 GLY A N 1
ATOM 2046 C CA . GLY A 1 256 ? 5.846 -12.844 -39.645 1.00 95.62 256 GLY A CA 1
ATOM 2047 C C . GLY A 1 256 ? 6.966 -11.858 -39.993 1.00 95.62 256 GLY A C 1
ATOM 2048 O O . GLY A 1 256 ? 7.482 -11.885 -41.111 1.00 95.62 256 GLY A O 1
ATOM 2049 N N . LEU A 1 257 ? 7.395 -11.033 -39.032 1.00 95.00 257 LEU A N 1
ATOM 2050 C CA . LEU A 1 257 ? 8.490 -10.078 -39.214 1.00 95.00 257 LEU A CA 1
ATOM 2051 C C . LEU A 1 257 ? 9.834 -10.787 -39.426 1.00 95.00 257 LEU A C 1
ATOM 2053 O O . LEU A 1 257 ? 10.593 -10.404 -40.314 1.00 95.00 257 LEU A O 1
ATOM 2057 N N . LEU A 1 258 ? 10.116 -11.844 -38.657 1.00 94.25 258 LEU A N 1
ATOM 2058 C CA . LEU A 1 258 ? 11.328 -12.649 -38.837 1.00 94.25 258 LEU A CA 1
ATOM 2059 C C . LEU A 1 258 ? 11.369 -13.310 -40.218 1.00 94.25 258 LEU A C 1
ATOM 2061 O O . LEU A 1 258 ? 12.391 -13.232 -40.902 1.00 94.25 258 LEU A O 1
ATOM 2065 N N . TRP A 1 259 ? 10.249 -13.884 -40.662 1.00 95.56 259 TRP A N 1
ATOM 2066 C CA . TRP A 1 259 ? 10.142 -14.478 -41.995 1.00 95.56 259 TRP A CA 1
ATOM 2067 C C . TRP A 1 259 ? 10.325 -13.435 -43.110 1.00 95.56 259 TRP A C 1
ATOM 2069 O O . TRP A 1 259 ? 10.992 -13.686 -44.118 1.00 95.56 259 TRP A O 1
ATOM 2079 N N . LEU A 1 260 ? 9.789 -12.227 -42.913 1.00 92.75 260 LEU A N 1
ATOM 2080 C CA . LEU A 1 260 ? 9.969 -11.111 -43.839 1.00 92.75 260 LEU A CA 1
ATOM 2081 C C . LEU A 1 260 ? 11.436 -10.647 -43.899 1.00 92.75 260 LEU A C 1
ATOM 2083 O O . LEU A 1 260 ? 11.964 -10.425 -44.990 1.00 92.75 260 LEU A O 1
ATOM 2087 N N . CYS A 1 261 ? 12.118 -10.554 -42.756 1.00 89.44 261 CYS A N 1
ATOM 2088 C CA . CYS A 1 261 ? 13.545 -10.229 -42.687 1.00 89.44 261 CYS A CA 1
ATOM 2089 C C . CYS A 1 261 ? 14.407 -11.262 -43.428 1.00 89.44 261 CYS A C 1
ATOM 2091 O O . CYS A 1 261 ? 15.322 -10.880 -44.161 1.00 89.44 261 CYS A O 1
ATOM 2093 N N . GLU A 1 262 ? 14.086 -12.552 -43.305 1.00 91.50 262 GLU A N 1
ATOM 2094 C CA . GLU A 1 262 ? 14.784 -13.625 -44.024 1.00 91.50 262 GLU A CA 1
ATOM 2095 C C . GLU A 1 262 ? 14.598 -13.507 -45.549 1.00 91.50 262 GLU A C 1
ATOM 2097 O O . GLU A 1 262 ? 15.554 -13.654 -46.315 1.00 91.50 262 GLU A O 1
ATOM 2102 N N . LYS A 1 263 ? 13.392 -13.141 -46.004 1.00 89.88 263 LYS A N 1
ATOM 2103 C CA . LYS A 1 263 ? 13.088 -12.909 -47.427 1.00 89.88 263 LYS A CA 1
ATOM 2104 C C . LYS A 1 263 ? 13.753 -11.657 -48.006 1.00 89.88 263 LYS A C 1
ATOM 2106 O O . LYS A 1 263 ? 14.128 -11.666 -49.180 1.00 89.88 263 LYS A O 1
ATOM 2111 N N . ILE A 1 264 ? 13.891 -10.586 -47.223 1.00 86.19 264 ILE A N 1
ATOM 2112 C CA . ILE A 1 264 ? 14.435 -9.296 -47.690 1.00 86.19 264 ILE A CA 1
ATOM 2113 C C . ILE A 1 264 ? 15.970 -9.248 -47.600 1.00 86.19 264 ILE A C 1
ATOM 2115 O O . ILE A 1 264 ? 16.608 -8.590 -48.427 1.00 86.19 264 ILE A O 1
ATOM 2119 N N . GLY A 1 265 ? 16.581 -9.985 -46.665 1.00 79.94 265 GLY A N 1
ATOM 2120 C CA . GLY A 1 265 ? 18.037 -10.088 -46.492 1.00 79.94 265 GLY A CA 1
ATOM 2121 C C . GLY A 1 265 ? 18.859 -10.226 -47.791 1.00 79.94 265 GLY A C 1
ATOM 2122 O O . GLY A 1 265 ? 19.796 -9.443 -47.990 1.00 79.94 265 GLY A O 1
ATOM 2123 N N . PRO A 1 266 ? 18.520 -11.135 -48.729 1.00 77.88 266 PRO A N 1
ATOM 2124 C CA . PRO A 1 266 ? 19.286 -11.293 -49.968 1.00 77.88 266 PRO A CA 1
ATOM 2125 C C . PRO A 1 266 ? 19.190 -10.096 -50.932 1.00 77.88 266 PRO A C 1
ATOM 2127 O O . PRO A 1 266 ? 20.131 -9.856 -51.694 1.00 77.88 266 PRO A O 1
ATOM 2130 N N . TYR A 1 267 ? 18.115 -9.300 -50.885 1.00 73.81 267 TYR A N 1
ATOM 2131 C CA . TYR A 1 267 ? 17.953 -8.125 -51.755 1.00 73.81 267 TYR A CA 1
ATOM 2132 C C . TYR A 1 267 ? 18.819 -6.939 -51.311 1.00 73.81 267 TYR A C 1
ATOM 2134 O O . TYR A 1 267 ? 19.334 -6.193 -52.149 1.00 73.81 267 TYR A O 1
ATOM 2142 N N . VAL A 1 268 ? 19.040 -6.781 -50.002 1.00 70.00 268 VAL A N 1
ATOM 2143 C CA . VAL A 1 268 ? 19.900 -5.714 -49.459 1.00 70.00 268 VAL A CA 1
ATOM 2144 C C . VAL A 1 268 ? 21.381 -6.016 -49.725 1.00 70.00 268 VAL A C 1
ATOM 2146 O O . VAL A 1 268 ? 22.148 -5.113 -50.070 1.00 70.00 268 VAL A O 1
ATOM 2149 N N . GLY A 1 269 ? 21.775 -7.294 -49.682 1.00 64.38 269 GLY A N 1
ATOM 2150 C CA . GLY A 1 269 ? 23.149 -7.726 -49.960 1.00 64.38 269 GLY A CA 1
ATOM 2151 C C . GLY A 1 269 ? 23.616 -7.492 -51.406 1.00 64.38 269 GLY A C 1
ATOM 2152 O O . GLY A 1 269 ? 24.799 -7.229 -51.631 1.00 64.38 269 GLY A O 1
ATOM 2153 N N . GLN A 1 270 ? 22.714 -7.531 -52.395 1.00 64.56 270 GLN A N 1
ATOM 2154 C CA . GLN A 1 270 ? 23.084 -7.272 -53.795 1.00 64.56 270 GLN A CA 1
ATOM 2155 C C . GLN A 1 270 ? 23.312 -5.784 -54.094 1.00 64.56 270 GLN A C 1
ATOM 2157 O O . GLN A 1 270 ? 24.203 -5.458 -54.880 1.00 64.56 270 GLN A O 1
ATOM 2162 N N . LYS A 1 271 ? 22.592 -4.865 -53.433 1.00 60.00 271 LYS A N 1
ATOM 2163 C CA . LYS A 1 271 ? 22.781 -3.419 -53.650 1.00 60.00 271 LYS A CA 1
ATOM 2164 C C . LYS A 1 271 ? 24.107 -2.884 -53.098 1.00 60.00 271 LYS A C 1
ATOM 2166 O O . LYS A 1 271 ? 24.654 -1.953 -53.680 1.00 60.00 271 LYS A O 1
ATOM 2171 N N . MET A 1 272 ? 24.667 -3.482 -52.042 1.00 56.78 272 MET A N 1
ATOM 2172 C CA . MET A 1 272 ? 25.940 -3.016 -51.464 1.00 56.78 272 MET A CA 1
ATOM 2173 C C . MET A 1 272 ? 27.185 -3.435 -52.262 1.00 56.78 272 MET A C 1
ATOM 2175 O O . MET A 1 272 ? 28.206 -2.751 -52.207 1.00 56.78 272 MET A O 1
ATOM 2179 N N . LYS A 1 273 ? 27.118 -4.510 -53.061 1.00 56.53 273 LYS A N 1
ATOM 2180 C CA . LYS A 1 273 ? 28.242 -4.899 -53.936 1.00 56.53 273 LYS A CA 1
ATOM 2181 C C . LYS A 1 273 ? 28.395 -3.989 -55.161 1.00 56.53 273 LYS A C 1
ATOM 2183 O O . LYS A 1 273 ? 29.491 -3.909 -55.704 1.00 56.53 273 LYS A O 1
ATOM 2188 N N . ALA A 1 274 ? 27.341 -3.276 -55.565 1.00 58.91 274 ALA A N 1
ATOM 2189 C CA . ALA A 1 274 ? 27.377 -2.380 -56.723 1.00 58.91 274 ALA A CA 1
ATOM 2190 C C . ALA A 1 274 ? 27.973 -0.991 -56.417 1.00 58.91 274 ALA A C 1
ATOM 2192 O O . ALA A 1 274 ? 28.479 -0.334 -57.321 1.00 58.91 274 ALA A O 1
ATOM 2193 N N . THR A 1 275 ? 27.951 -0.536 -55.161 1.00 57.66 275 THR A N 1
ATOM 2194 C CA . THR A 1 275 ? 28.413 0.813 -54.775 1.00 57.66 275 THR A CA 1
ATOM 2195 C C . THR A 1 275 ? 29.808 0.849 -54.144 1.00 57.66 275 THR A C 1
ATOM 2197 O O . THR A 1 275 ? 30.390 1.924 -54.020 1.00 57.66 275 THR A O 1
ATOM 2200 N N . SER A 1 276 ? 30.397 -0.301 -53.796 1.00 51.41 276 SER A N 1
ATOM 2201 C CA . SER A 1 276 ? 31.716 -0.361 -53.143 1.00 51.41 276 SER A CA 1
ATOM 2202 C C . SER A 1 276 ? 32.921 -0.287 -54.099 1.00 51.41 276 SER A C 1
ATOM 2204 O O . SER A 1 276 ? 34.059 -0.268 -53.631 1.00 51.41 276 SER A O 1
ATOM 2206 N N . THR A 1 277 ? 32.728 -0.242 -55.420 1.00 56.91 277 THR A N 1
ATOM 2207 C CA . THR A 1 277 ? 33.834 -0.266 -56.402 1.00 56.91 277 THR A CA 1
ATOM 2208 C C . THR A 1 277 ? 34.381 1.105 -56.810 1.00 56.91 277 THR A C 1
ATOM 2210 O O . THR A 1 277 ? 35.394 1.148 -57.504 1.00 56.91 277 THR A O 1
ATOM 2213 N N . HIS A 1 278 ? 33.797 2.227 -56.366 1.00 56.72 278 HIS A N 1
ATOM 2214 C CA . HIS A 1 278 ? 34.186 3.558 -56.870 1.00 56.72 278 HIS A CA 1
ATOM 2215 C C . HIS A 1 278 ? 34.860 4.525 -55.888 1.00 56.72 278 HIS A C 1
ATOM 2217 O O . HIS A 1 278 ? 35.240 5.621 -56.298 1.00 56.72 278 HIS A O 1
ATOM 2223 N N . ILE A 1 279 ? 35.112 4.144 -54.634 1.00 59.34 279 ILE A N 1
ATOM 2224 C CA . ILE A 1 279 ? 35.739 5.060 -53.667 1.00 59.34 279 ILE A CA 1
ATOM 2225 C C . ILE A 1 279 ? 37.243 4.764 -53.541 1.00 59.34 279 ILE A C 1
ATOM 2227 O O . ILE A 1 279 ? 37.708 4.149 -52.584 1.00 59.34 279 ILE A O 1
ATOM 2231 N N . LYS A 1 280 ? 38.033 5.214 -54.527 1.00 54.91 280 LYS A N 1
ATOM 2232 C CA . LYS A 1 280 ? 39.496 5.344 -54.387 1.00 54.91 280 LYS A CA 1
ATOM 2233 C C . LYS A 1 280 ? 39.801 6.605 -53.573 1.00 54.91 280 LYS A C 1
ATOM 2235 O O . LYS A 1 280 ? 39.865 7.701 -54.126 1.00 54.91 280 LYS A O 1
ATOM 2240 N N . PHE A 1 281 ? 40.013 6.452 -52.268 1.00 55.50 281 PHE A N 1
ATOM 2241 C CA . PHE A 1 281 ? 40.551 7.523 -51.429 1.00 55.50 281 PHE A CA 1
ATOM 2242 C C . PHE A 1 281 ? 42.006 7.813 -51.821 1.00 55.50 281 PHE A C 1
ATOM 2244 O O . PHE A 1 281 ? 42.910 7.015 -51.577 1.00 55.50 281 PHE A O 1
ATOM 2251 N N . LYS A 1 282 ? 42.232 8.970 -52.447 1.00 58.81 282 LYS A N 1
ATOM 2252 C CA . LYS A 1 282 ? 43.564 9.521 -52.710 1.00 58.81 282 LYS A CA 1
ATOM 2253 C C . LYS A 1 282 ? 43.954 10.380 -51.503 1.00 58.81 282 LYS A C 1
ATOM 2255 O O . LYS A 1 282 ? 43.510 11.515 -51.388 1.00 58.81 282 LYS A O 1
ATOM 2260 N N . LEU A 1 283 ? 44.732 9.811 -50.583 1.00 62.91 283 LEU A N 1
ATOM 2261 C CA . LEU A 1 283 ? 45.288 10.528 -49.430 1.00 62.91 283 LEU A CA 1
ATOM 2262 C C . LEU A 1 283 ? 46.368 11.523 -49.901 1.00 62.91 283 LEU A C 1
ATOM 2264 O O . LEU A 1 283 ? 47.310 11.101 -50.579 1.00 62.91 283 LEU A O 1
ATOM 2268 N N . PRO A 1 284 ? 46.268 12.824 -49.572 1.00 57.62 284 PRO A N 1
ATOM 2269 C CA . PRO A 1 284 ? 47.325 13.781 -49.858 1.00 57.62 284 PRO A CA 1
ATOM 2270 C C . PRO A 1 284 ? 48.437 13.739 -48.797 1.00 57.62 284 PRO A C 1
ATOM 2272 O O . PRO A 1 284 ? 48.172 13.760 -47.602 1.00 57.62 284 PRO A O 1
ATOM 2275 N N . GLY A 1 285 ? 49.680 13.749 -49.286 1.00 57.53 285 GLY A N 1
ATOM 2276 C CA . GLY A 1 285 ? 50.780 14.546 -48.732 1.00 57.53 285 GLY A CA 1
ATOM 2277 C C . GLY A 1 285 ? 51.387 14.114 -47.397 1.00 57.53 285 GLY A C 1
ATOM 2278 O O . GLY A 1 285 ? 50.905 14.479 -46.333 1.00 57.53 285 GLY A O 1
ATOM 2279 N N . LYS A 1 286 ? 52.544 13.445 -47.474 1.00 49.72 286 LYS A N 1
ATOM 2280 C CA . LYS A 1 286 ? 53.520 13.335 -46.380 1.00 49.72 286 LYS A CA 1
ATOM 2281 C C . LYS A 1 286 ? 53.920 14.732 -45.886 1.00 49.72 286 LYS A C 1
ATOM 2283 O O . LYS A 1 286 ? 54.464 15.512 -46.661 1.00 49.72 286 LYS A O 1
ATOM 2288 N N . LEU A 1 287 ? 53.717 14.999 -44.599 1.00 53.62 287 LEU A N 1
ATOM 2289 C CA . LEU A 1 287 ? 54.432 16.038 -43.860 1.00 53.62 287 LEU A CA 1
ATOM 2290 C C . LEU A 1 287 ? 55.743 15.431 -43.354 1.00 53.62 287 LEU A C 1
ATOM 2292 O O . LEU A 1 287 ? 55.739 14.536 -42.510 1.00 53.62 287 LEU A O 1
ATOM 2296 N N . SER A 1 288 ? 56.852 15.876 -43.934 1.00 58.38 288 SER A N 1
ATOM 2297 C CA . SER A 1 288 ? 58.206 15.658 -43.432 1.00 58.38 288 SER A CA 1
ATOM 2298 C C . SER A 1 288 ? 58.475 16.626 -42.279 1.00 58.38 288 SER A C 1
ATOM 2300 O O . SER A 1 288 ? 58.359 17.836 -42.472 1.00 58.38 288 SER A O 1
ATOM 2302 N N . PHE A 1 289 ? 58.801 16.068 -41.114 1.00 60.34 289 PHE A N 1
ATOM 2303 C CA . PHE A 1 289 ? 59.468 16.756 -40.009 1.00 60.34 289 PHE A CA 1
ATOM 2304 C C . PHE A 1 289 ? 60.982 16.617 -40.158 1.00 60.34 289 PHE A C 1
ATOM 2306 O O . PHE A 1 289 ? 61.411 15.555 -40.672 1.00 60.34 289 PHE A O 1
#

Radius of gyration: 32.08 Å; chains: 1; bounding box: 76×76×90 Å

Foldseek 3Di:
DFWPDKDKFAQVRAPLNVLVVLLVVQDAAKKKKWWAAPVRPWTWIWIDHSSWWTQKIDTAPDPDIGPVRVLVRQQRRITIMIIGDDPDRDDPPTHRRGGATSVLVSVCTNPDDPDPVVRDDPVVVVCVVVVPPDPPDPPDDDDDDDDDDDDDDPPPVPVVVVVVVRVVVPPPPPPDPDDDDDDDDDDDDDDDDDDDDDDDDDDDDDPDDDDDDDDDDDDDDDPDPDPPPVVVVVVVVPDDPVRVVVVVVVVVVVVVVVVVCVVCVVVVVVVVVVPPPPDPDDDDDDDDD

pLDDT: mean 73.56, std 21.14, range [35.69, 98.25]